Protein AF-A0A8H7MAQ8-F1 (afdb_monomer_lite)

Secondary structure (DSSP, 8-state):
-HHHHHHHHHHHSS-TTSPP----TT------------B-TTS-B--HHHHHHHHHHHHHHHHHHHHTTSS-------TTSPPSPPS-HHHHHHHHHHHHHHHHHHHHHHHHHHHHHHHHHHHHHHHHHS---TTS-HHHHHHHHHHHH-HHHHHHTTHHHHHHHHHHHSHHHHHHHHHHHHHHHHHHS---HHHHHHHHHHHHHHTT-

Structure (mmCIF, N/CA/C/O backbone):
data_AF-A0A8H7MAQ8-F1
#
_entry.id   AF-A0A8H7MAQ8-F1
#
loop_
_atom_site.group_PDB
_atom_site.id
_atom_site.type_symbol
_atom_site.label_atom_id
_atom_site.label_alt_id
_atom_site.label_comp_id
_atom_site.label_asym_id
_atom_site.label_entity_id
_atom_site.label_seq_id
_atom_site.pdbx_PDB_ins_code
_atom_site.Cartn_x
_atom_site.Cartn_y
_atom_site.Cartn_z
_atom_site.occupancy
_atom_site.B_iso_or_equiv
_atom_site.auth_seq_id
_atom_site.auth_comp_id
_atom_site.auth_asym_id
_atom_site.auth_atom_id
_atom_site.pdbx_PDB_model_num
ATOM 1 N N . MET A 1 1 ? -21.020 -14.333 -52.129 1.00 53.06 1 MET A N 1
ATOM 2 C CA . MET A 1 1 ? -20.859 -12.920 -52.540 1.00 53.06 1 MET A CA 1
ATOM 3 C C . MET A 1 1 ? -19.823 -12.148 -51.704 1.00 53.06 1 MET A C 1
ATOM 5 O O . MET A 1 1 ? -19.105 -11.357 -52.287 1.00 53.06 1 MET A O 1
ATOM 9 N N . GLY A 1 2 ? -19.661 -12.361 -50.385 1.00 63.06 2 GLY A N 1
ATOM 10 C CA . GLY A 1 2 ? -18.701 -11.570 -49.575 1.00 63.06 2 GLY A CA 1
ATOM 11 C C . GLY A 1 2 ? -17.221 -12.001 -49.606 1.00 63.06 2 GLY A C 1
ATOM 12 O O . GLY A 1 2 ? -16.340 -11.185 -49.345 1.00 63.06 2 GLY A O 1
ATOM 13 N N . ARG A 1 3 ? -16.920 -13.268 -49.935 1.00 72.56 3 ARG A N 1
ATOM 14 C CA . ARG A 1 3 ? -15.540 -13.796 -49.903 1.00 72.56 3 ARG A CA 1
ATOM 15 C C . ARG A 1 3 ? -14.653 -13.195 -50.993 1.00 72.56 3 ARG A C 1
ATOM 17 O O . ARG A 1 3 ? -13.501 -12.874 -50.724 1.00 72.56 3 ARG A O 1
ATOM 24 N N . ASP A 1 4 ? -15.203 -12.989 -52.183 1.00 74.31 4 ASP A N 1
ATOM 25 C CA . ASP A 1 4 ? -14.448 -12.416 -53.299 1.00 74.31 4 ASP A CA 1
ATOM 26 C C . ASP A 1 4 ? -14.128 -10.948 -53.037 1.00 74.31 4 ASP A C 1
ATOM 28 O O . ASP A 1 4 ? -13.010 -10.517 -53.288 1.00 74.31 4 ASP A O 1
ATOM 32 N N . VAL A 1 5 ? -15.043 -10.205 -52.411 1.00 71.50 5 VAL A N 1
ATOM 33 C CA . VAL A 1 5 ? -14.798 -8.822 -51.972 1.00 71.50 5 VAL A CA 1
ATOM 34 C C . VAL A 1 5 ? -13.659 -8.765 -50.950 1.00 71.50 5 VAL A C 1
ATOM 36 O O . VAL A 1 5 ? -12.784 -7.905 -51.045 1.00 71.50 5 VAL A O 1
ATOM 39 N N . PHE A 1 6 ? -13.621 -9.708 -50.004 1.00 73.25 6 PHE A N 1
ATOM 40 C CA . PHE A 1 6 ? -12.545 -9.794 -49.016 1.00 73.25 6 PHE A CA 1
ATOM 41 C C . PHE A 1 6 ? -11.193 -10.135 -49.655 1.00 73.25 6 PHE A C 1
ATOM 43 O O . PHE A 1 6 ? -10.200 -9.469 -49.371 1.00 73.25 6 PHE A O 1
ATOM 50 N N . LEU A 1 7 ? -11.150 -11.119 -50.559 1.00 78.00 7 LEU A N 1
ATOM 51 C CA . LEU A 1 7 ? -9.928 -11.478 -51.287 1.00 78.00 7 LEU A CA 1
ATOM 52 C C . LEU A 1 7 ? -9.445 -10.332 -52.176 1.00 78.00 7 LEU A C 1
ATOM 54 O O . LEU A 1 7 ? -8.255 -10.033 -52.210 1.00 78.00 7 LEU A O 1
ATOM 58 N N . THR A 1 8 ? -10.372 -9.634 -52.825 1.00 73.88 8 THR A N 1
ATOM 59 C CA . THR A 1 8 ? -10.067 -8.467 -53.655 1.00 73.88 8 THR A CA 1
ATOM 60 C C . THR A 1 8 ? -9.471 -7.342 -52.808 1.00 73.88 8 THR A C 1
ATOM 62 O O . THR A 1 8 ? -8.476 -6.738 -53.204 1.00 73.88 8 THR A O 1
ATOM 65 N N . ARG A 1 9 ? -9.996 -7.118 -51.595 1.00 75.94 9 ARG A N 1
ATOM 66 C CA . ARG A 1 9 ? -9.436 -6.159 -50.632 1.00 75.94 9 ARG A CA 1
ATOM 67 C C . ARG A 1 9 ? -8.063 -6.577 -50.113 1.00 75.94 9 ARG A C 1
ATOM 69 O O . ARG A 1 9 ? -7.211 -5.719 -49.913 1.00 75.94 9 ARG A O 1
ATOM 76 N N . LEU A 1 10 ? -7.835 -7.874 -49.918 1.00 76.06 10 LEU A N 1
ATOM 77 C CA . LEU A 1 10 ? -6.552 -8.405 -49.461 1.00 76.06 10 LEU A CA 1
ATOM 78 C C . LEU A 1 10 ? -5.461 -8.268 -50.536 1.00 76.06 10 LEU A C 1
ATOM 80 O O . LEU A 1 10 ? -4.320 -7.953 -50.217 1.00 76.06 10 LEU A O 1
ATOM 84 N N . VAL A 1 11 ? -5.823 -8.466 -51.808 1.00 78.50 11 VAL A N 1
ATOM 85 C CA . VAL A 1 11 ? -4.905 -8.347 -52.952 1.00 78.50 11 VAL A CA 1
ATOM 86 C C . VAL A 1 11 ? -4.635 -6.886 -53.313 1.00 78.50 11 VAL A C 1
ATOM 88 O O . VAL A 1 11 ? -3.494 -6.522 -53.582 1.00 78.50 11 VAL A O 1
ATOM 91 N N . LEU A 1 12 ? -5.667 -6.039 -53.325 1.00 76.44 12 LEU A N 1
ATOM 92 C CA . LEU A 1 12 ? -5.547 -4.643 -53.758 1.00 76.44 12 LEU A CA 1
ATOM 93 C C . LEU A 1 12 ? -5.243 -3.670 -52.610 1.00 76.44 12 LEU A C 1
ATOM 95 O O . LEU A 1 12 ? -4.956 -2.506 -52.874 1.00 76.44 12 LEU A O 1
ATOM 99 N N . GLY A 1 13 ? -5.351 -4.105 -51.351 1.00 74.19 13 GLY A N 1
ATOM 100 C CA . GLY A 1 13 ? -5.188 -3.258 -50.163 1.00 74.19 13 GLY A CA 1
ATOM 101 C C . GLY A 1 13 ? -6.285 -2.200 -49.970 1.00 74.19 13 GLY A C 1
ATOM 102 O O . GLY A 1 13 ? -6.220 -1.425 -49.021 1.00 74.19 13 GLY A O 1
ATOM 103 N N . ARG A 1 14 ? -7.298 -2.162 -50.847 1.00 71.12 14 ARG A N 1
ATOM 104 C CA . ARG A 1 14 ? -8.387 -1.169 -50.887 1.00 71.12 14 ARG A CA 1
ATOM 105 C C . ARG A 1 14 ? -9.724 -1.824 -51.218 1.00 71.12 14 ARG A C 1
ATOM 107 O O . ARG A 1 14 ? -9.744 -2.935 -51.748 1.00 71.12 14 ARG A O 1
ATOM 114 N N . SER A 1 15 ? -10.842 -1.167 -50.906 1.00 71.44 15 SER A N 1
ATOM 115 C CA . SER A 1 15 ? -12.171 -1.717 -51.219 1.00 71.44 15 SER A CA 1
ATOM 116 C C . SER A 1 15 ? -12.591 -1.411 -52.666 1.00 71.44 15 SER A C 1
ATOM 118 O O . SER A 1 15 ? -12.244 -0.370 -53.214 1.00 71.44 15 SER A O 1
ATOM 120 N N . SER A 1 16 ? -13.335 -2.317 -53.310 1.00 63.41 16 SER A N 1
ATOM 121 C CA . SER A 1 16 ? -13.777 -2.175 -54.713 1.00 63.41 16 SER A CA 1
ATOM 122 C C . SER A 1 16 ? -14.823 -1.076 -54.939 1.00 63.41 16 SER A C 1
ATOM 124 O O . SER A 1 16 ? -15.094 -0.723 -56.082 1.00 63.41 16 SER A O 1
ATOM 126 N N . HIS A 1 17 ? -15.420 -0.560 -53.863 1.00 62.16 17 HIS A N 1
ATOM 127 C CA . HIS A 1 17 ? -16.444 0.488 -53.891 1.00 62.16 17 HIS A CA 1
ATOM 128 C C . HIS A 1 17 ? -15.918 1.848 -53.418 1.00 62.16 17 HIS A C 1
ATOM 130 O O . HIS A 1 17 ? -16.685 2.802 -53.311 1.00 62.16 17 HIS A O 1
ATOM 136 N N . GLU A 1 18 ? -14.623 1.948 -53.124 1.00 61.59 18 GLU A N 1
ATOM 137 C CA . GLU A 1 18 ? -13.998 3.214 -52.765 1.00 61.59 18 GLU A CA 1
ATOM 138 C C . GLU A 1 18 ? -13.871 4.076 -54.021 1.00 61.59 18 GLU A C 1
ATOM 140 O O . GLU A 1 18 ? -13.280 3.654 -55.019 1.00 61.59 18 GLU A O 1
ATOM 145 N N . SER A 1 19 ? -14.476 5.265 -53.994 1.00 58.19 19 SER A N 1
ATOM 146 C CA . SER A 1 19 ? -14.375 6.201 -55.114 1.00 58.19 19 SER A CA 1
ATOM 147 C C . SER A 1 19 ? -12.908 6.584 -55.316 1.00 58.19 19 SER A C 1
ATOM 149 O O . SER A 1 19 ? -12.203 6.785 -54.324 1.00 58.19 19 SER A O 1
ATOM 151 N N . PRO A 1 20 ? -12.420 6.665 -56.567 1.00 59.59 20 PRO A N 1
ATOM 152 C CA . PRO A 1 20 ? -11.047 7.069 -56.821 1.00 59.59 20 PRO A CA 1
ATOM 153 C C . PRO A 1 20 ? -10.809 8.430 -56.170 1.00 59.59 20 PRO A C 1
ATOM 155 O O . PRO A 1 20 ? -11.566 9.373 -56.401 1.00 59.59 20 PRO A O 1
ATOM 158 N N . GLU A 1 21 ? -9.776 8.504 -55.334 1.00 53.44 21 GLU A N 1
ATOM 159 C CA . GLU A 1 21 ? -9.328 9.739 -54.705 1.00 53.44 21 GLU A CA 1
ATOM 160 C C . GLU A 1 21 ? -9.131 10.790 -55.806 1.00 53.44 21 GLU A C 1
ATOM 162 O O . GLU A 1 21 ? -8.271 10.646 -56.681 1.00 53.44 21 GLU A O 1
ATOM 167 N N . GLN A 1 22 ? -9.993 11.811 -55.822 1.00 51.09 22 GLN A N 1
ATOM 168 C CA . GLN A 1 22 ? -9.860 12.939 -56.734 1.00 51.09 22 GLN A CA 1
ATOM 169 C C . GLN A 1 22 ? -8.608 13.705 -56.325 1.00 51.09 22 GLN A C 1
ATOM 171 O O . GLN A 1 22 ? -8.621 14.531 -55.414 1.00 51.09 22 GLN A O 1
ATOM 176 N N . LEU A 1 23 ? -7.505 13.393 -57.005 1.00 54.56 23 LEU A N 1
ATOM 177 C CA . LEU A 1 23 ? -6.283 14.176 -56.944 1.00 54.56 23 LEU A CA 1
ATOM 178 C C . LEU A 1 23 ? -6.635 15.651 -57.199 1.00 54.56 23 LEU A C 1
ATOM 180 O O . LEU A 1 23 ? -7.356 15.941 -58.159 1.00 54.56 23 LEU A O 1
ATOM 184 N N . PRO A 1 24 ? -6.142 16.587 -56.368 1.00 48.81 24 PRO A N 1
ATOM 185 C CA . PRO A 1 24 ? -6.424 18.000 -56.554 1.00 48.81 24 PRO A CA 1
ATOM 186 C C . PRO A 1 24 ? -5.991 18.433 -57.965 1.00 48.81 24 PRO A C 1
ATOM 188 O O . PRO A 1 24 ? -4.921 18.018 -58.424 1.00 48.81 24 PRO A O 1
ATOM 191 N N . PRO A 1 25 ? -6.771 19.290 -58.652 1.00 50.28 25 PRO A N 1
ATOM 192 C CA . PRO A 1 25 ? -6.590 19.623 -60.072 1.00 50.28 25 PRO A CA 1
ATOM 193 C C . PRO A 1 25 ? -5.307 20.412 -60.388 1.00 50.28 25 PRO A C 1
ATOM 195 O O . PRO A 1 25 ? -5.114 20.846 -61.517 1.00 50.28 25 PRO A O 1
ATOM 198 N N . ASN A 1 26 ? -4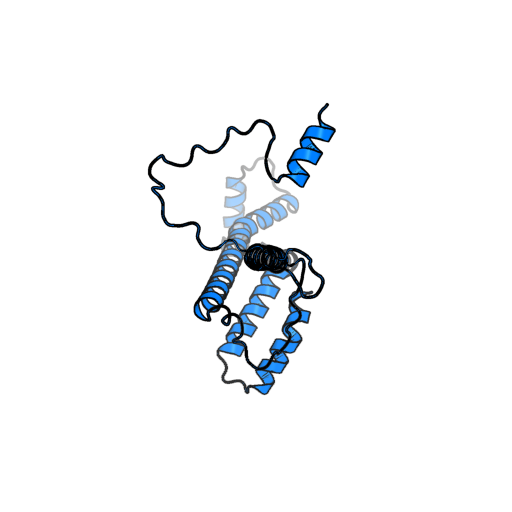.413 20.588 -59.413 1.00 45.94 26 ASN A N 1
ATOM 199 C CA . ASN A 1 26 ? -3.215 21.412 -59.517 1.00 45.94 26 ASN A CA 1
ATOM 200 C C . ASN A 1 26 ? -1.906 20.615 -59.416 1.00 45.94 26 ASN A C 1
ATOM 202 O O . ASN A 1 26 ? -0.880 21.135 -58.984 1.00 45.94 26 ASN A O 1
ATOM 206 N N . ARG A 1 27 ? -1.909 19.347 -59.843 1.00 45.81 27 ARG A N 1
ATOM 207 C CA . ARG A 1 27 ? -0.667 18.651 -60.214 1.00 45.81 27 ARG A CA 1
ATOM 208 C C . ARG A 1 27 ? -0.391 18.872 -61.699 1.00 45.81 27 ARG A C 1
ATOM 210 O O . ARG A 1 27 ? -0.416 17.957 -62.514 1.00 45.81 27 ARG A O 1
ATOM 217 N N . SER A 1 28 ? -0.143 20.131 -62.040 1.00 43.34 28 SER A N 1
ATOM 218 C CA . SER A 1 28 ? 0.528 20.506 -63.276 1.00 43.34 28 SER A CA 1
ATOM 219 C C . SER A 1 28 ? 1.872 19.781 -63.341 1.00 43.34 28 SER A C 1
ATOM 221 O O . SER A 1 28 ? 2.760 20.057 -62.537 1.00 43.34 28 SER A O 1
ATOM 223 N N . THR A 1 29 ? 1.979 18.821 -64.261 1.00 45.97 29 THR A N 1
ATOM 224 C CA . THR A 1 29 ? 3.163 18.584 -65.101 1.00 45.97 29 THR A CA 1
ATOM 225 C C . THR A 1 29 ? 4.506 18.981 -64.478 1.00 45.97 29 THR A C 1
ATOM 227 O O . THR A 1 29 ? 5.183 19.885 -64.961 1.00 45.97 29 THR A O 1
ATOM 230 N N . SER A 1 30 ? 4.934 18.284 -63.429 1.00 43.25 30 SER A N 1
ATOM 231 C CA . SER A 1 30 ? 6.358 18.006 -63.292 1.00 43.25 30 SER A CA 1
ATOM 232 C C . SER A 1 30 ? 6.607 16.703 -64.042 1.00 43.25 30 SER A C 1
ATOM 234 O O . SER A 1 30 ? 5.804 15.776 -63.962 1.00 43.25 30 SER A O 1
ATOM 236 N N . ALA A 1 31 ? 7.646 16.713 -64.872 1.00 47.22 31 ALA A N 1
ATOM 237 C CA . ALA A 1 31 ? 8.047 15.680 -65.821 1.00 47.22 31 ALA A CA 1
ATOM 238 C C . ALA A 1 31 ? 7.794 14.230 -65.352 1.00 47.22 31 ALA A C 1
ATOM 240 O O . ALA A 1 31 ? 7.836 13.970 -64.146 1.00 47.22 31 ALA A O 1
ATOM 241 N N . PRO A 1 32 ? 7.603 13.260 -66.273 1.00 45.97 32 PRO A N 1
ATOM 242 C CA . PRO A 1 32 ? 7.675 11.850 -65.912 1.00 45.97 32 PRO A CA 1
ATOM 243 C C . PRO A 1 32 ? 9.045 11.626 -65.2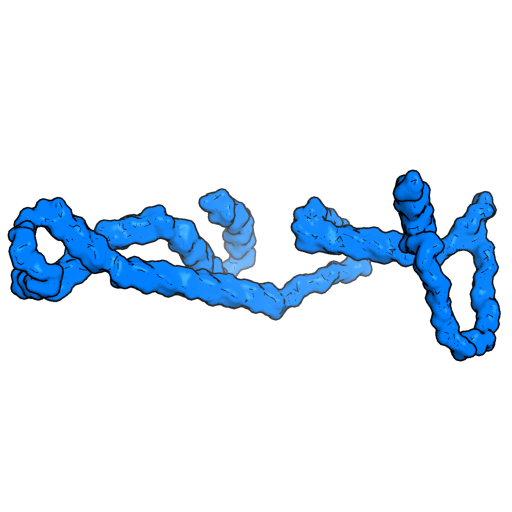74 1.00 45.97 32 PRO A C 1
ATOM 245 O O . PRO A 1 32 ? 10.065 11.610 -65.951 1.00 45.97 32 PRO A O 1
ATOM 248 N N . GLN A 1 33 ? 9.084 11.564 -63.947 1.00 53.09 33 GLN A N 1
ATOM 249 C CA . GLN A 1 33 ? 10.297 11.279 -63.209 1.00 53.09 33 GLN A CA 1
ATOM 250 C C . GLN A 1 33 ? 10.620 9.828 -63.534 1.00 53.09 33 GLN A C 1
ATOM 252 O O . GLN A 1 33 ? 10.002 8.958 -62.928 1.00 53.09 33 GLN A O 1
ATOM 257 N N . ASP A 1 34 ? 11.470 9.616 -64.546 1.00 51.84 34 ASP A N 1
ATOM 258 C CA . ASP A 1 34 ? 11.978 8.346 -65.073 1.00 51.84 34 ASP A CA 1
ATOM 259 C C . ASP A 1 34 ? 11.587 7.142 -64.212 1.00 51.84 34 ASP A C 1
ATOM 261 O O . ASP A 1 34 ? 12.347 6.663 -63.370 1.00 51.84 34 ASP A O 1
ATOM 265 N N . GLN A 1 35 ? 10.367 6.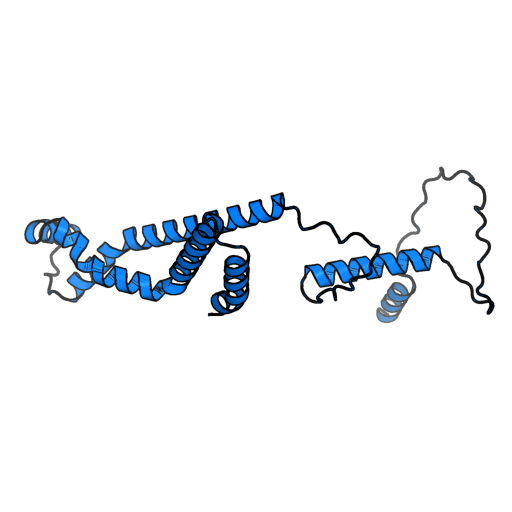638 -64.411 1.00 58.41 35 GLN A N 1
ATOM 266 C CA . GLN A 1 35 ? 9.968 5.337 -63.891 1.00 58.41 35 GLN A CA 1
ATOM 267 C C . GLN A 1 35 ? 10.431 4.305 -64.907 1.00 58.41 35 GLN A C 1
ATOM 269 O O . GLN A 1 35 ? 9.623 3.570 -65.467 1.00 58.41 35 GLN A O 1
ATOM 274 N N . THR A 1 36 ? 11.730 4.291 -65.206 1.00 64.75 36 THR A N 1
ATOM 275 C CA . THR A 1 36 ? 12.311 3.174 -65.935 1.00 64.75 36 THR A CA 1
ATOM 276 C C . THR A 1 36 ? 12.153 1.955 -65.026 1.00 64.75 36 THR A C 1
ATOM 278 O O . THR A 1 36 ? 12.653 1.959 -63.896 1.00 64.75 36 THR A O 1
ATOM 281 N N . PRO A 1 37 ? 11.365 0.941 -65.428 1.00 67.00 37 PRO A N 1
ATOM 282 C CA . PRO A 1 37 ? 11.210 -0.257 -64.624 1.00 67.00 37 PRO A CA 1
ATOM 283 C C . PRO A 1 37 ? 12.596 -0.871 -64.437 1.00 67.00 37 PRO A C 1
ATOM 285 O O . PRO A 1 37 ? 13.265 -1.244 -65.398 1.00 67.00 37 PRO A O 1
ATOM 288 N N . GLN A 1 38 ? 13.057 -0.889 -63.191 1.00 72.25 38 GLN A N 1
ATOM 289 C CA . GLN A 1 38 ? 14.365 -1.412 -62.841 1.00 72.25 38 GLN A CA 1
ATOM 290 C C . GLN A 1 38 ? 14.244 -2.932 -62.803 1.00 72.25 38 GLN A C 1
ATOM 292 O O . GLN A 1 38 ? 13.401 -3.462 -62.080 1.00 72.25 38 GLN A O 1
ATOM 297 N N . TYR A 1 39 ? 15.037 -3.633 -63.605 1.00 77.69 39 TYR A N 1
ATOM 298 C CA . TYR A 1 39 ? 15.037 -5.090 -63.640 1.00 77.69 39 TYR A CA 1
ATOM 299 C C . TYR A 1 39 ? 16.287 -5.629 -62.947 1.00 77.69 39 TYR A C 1
ATOM 301 O O . TYR A 1 39 ? 17.357 -5.030 -63.018 1.00 77.69 39 TYR A O 1
ATOM 309 N N . ASP A 1 40 ? 16.133 -6.747 -62.247 1.00 78.44 40 ASP A N 1
ATOM 310 C CA . ASP A 1 40 ? 17.242 -7.521 -61.688 1.00 78.44 40 ASP A CA 1
ATOM 311 C C . ASP A 1 40 ? 18.089 -8.146 -62.816 1.00 78.44 40 ASP A C 1
ATOM 313 O O . ASP A 1 40 ? 17.631 -8.234 -63.956 1.00 78.44 40 ASP A O 1
ATOM 317 N N . GLU A 1 41 ? 19.271 -8.683 -62.507 1.00 82.31 41 GLU A N 1
ATOM 318 C CA . GLU A 1 41 ? 20.154 -9.375 -63.472 1.00 82.31 41 GLU A CA 1
ATOM 319 C C . GLU A 1 41 ? 19.471 -10.577 -64.161 1.00 82.31 41 GLU A C 1
ATOM 321 O O . GLU A 1 41 ? 19.903 -11.052 -65.208 1.00 82.31 41 GLU A O 1
ATOM 326 N N . ARG A 1 42 ? 18.362 -11.054 -63.582 1.00 83.62 42 ARG A N 1
ATOM 327 C CA . ARG A 1 42 ? 17.501 -12.132 -64.096 1.00 83.62 42 ARG A CA 1
ATOM 328 C C . ARG A 1 42 ? 16.268 -11.633 -64.864 1.00 83.62 42 ARG A C 1
ATOM 330 O O . ARG A 1 42 ? 15.410 -12.435 -65.216 1.00 83.62 42 ARG A O 1
ATOM 337 N N . GLY A 1 43 ? 16.136 -10.323 -65.081 1.00 76.81 43 GLY A N 1
ATOM 338 C CA . GLY A 1 43 ? 15.020 -9.717 -65.812 1.00 76.81 43 GLY A CA 1
ATOM 339 C C . GLY A 1 43 ? 13.720 -9.565 -65.011 1.00 76.81 43 GLY A C 1
ATOM 340 O O . GLY A 1 43 ? 12.663 -9.351 -65.599 1.00 76.81 43 GLY A O 1
ATOM 341 N N . HIS A 1 44 ? 13.751 -9.670 -63.678 1.00 79.44 44 HIS A N 1
ATOM 342 C CA . HIS A 1 44 ? 12.561 -9.462 -62.841 1.00 79.44 44 HIS A CA 1
ATOM 343 C C . HIS A 1 44 ? 12.381 -7.987 -62.473 1.00 79.44 44 HIS A C 1
ATOM 345 O O . HIS A 1 44 ? 13.357 -7.371 -62.052 1.00 79.44 44 HIS A O 1
ATOM 351 N N . PRO A 1 45 ? 11.166 -7.415 -62.562 1.00 77.50 45 PRO A N 1
ATOM 352 C CA . PRO A 1 45 ? 10.937 -6.030 -62.170 1.00 77.50 45 PRO A CA 1
ATOM 353 C C . PRO A 1 45 ? 11.116 -5.875 -60.653 1.00 77.50 45 PRO A C 1
ATOM 355 O O . PRO A 1 45 ? 10.440 -6.527 -59.854 1.00 77.50 45 PRO A O 1
ATOM 358 N N . VAL A 1 46 ? 12.027 -4.998 -60.240 1.00 77.00 46 VAL A N 1
ATOM 359 C CA . VAL A 1 46 ? 12.328 -4.684 -58.843 1.00 77.00 46 VAL A CA 1
ATOM 360 C C . VAL A 1 46 ? 12.054 -3.208 -58.605 1.00 77.00 46 VAL A C 1
ATOM 362 O O . VAL A 1 46 ? 12.710 -2.335 -59.156 1.00 77.00 46 VAL A O 1
ATOM 365 N N . ASN A 1 47 ? 11.106 -2.919 -57.715 1.00 81.25 47 ASN A N 1
ATOM 366 C CA . ASN A 1 47 ? 10.894 -1.563 -57.230 1.00 81.25 47 ASN A CA 1
ATOM 367 C C . ASN A 1 47 ? 11.636 -1.371 -55.890 1.00 81.25 47 ASN A C 1
ATOM 369 O O . ASN A 1 47 ? 11.170 -1.870 -54.854 1.00 81.25 47 ASN A O 1
ATOM 373 N N . PRO A 1 48 ? 12.776 -0.654 -55.865 1.00 79.56 48 PRO A N 1
ATOM 374 C CA . PRO A 1 48 ? 13.549 -0.462 -54.641 1.00 79.56 48 PRO A CA 1
ATOM 375 C C . PRO A 1 48 ? 12.782 0.355 -53.594 1.00 79.56 48 PRO A C 1
ATOM 377 O O . PRO A 1 48 ? 12.903 0.076 -52.401 1.00 79.56 48 PRO A O 1
ATOM 380 N N . ARG A 1 49 ? 11.931 1.303 -54.020 1.00 79.25 49 ARG A N 1
ATOM 381 C CA . ARG A 1 49 ? 11.104 2.114 -53.112 1.00 79.25 49 ARG A CA 1
ATOM 382 C C . ARG A 1 49 ? 10.063 1.254 -52.398 1.00 79.25 49 ARG A C 1
ATOM 384 O O . ARG A 1 49 ? 9.908 1.368 -51.186 1.00 79.25 49 ARG A O 1
ATOM 391 N N . ALA A 1 50 ? 9.415 0.338 -53.117 1.00 80.06 50 ALA A N 1
ATOM 392 C CA . ALA A 1 50 ? 8.455 -0.593 -52.521 1.00 80.06 50 ALA A CA 1
ATOM 393 C C . ALA A 1 50 ? 9.127 -1.561 -51.530 1.00 80.06 50 ALA A C 1
ATOM 395 O O . ALA A 1 50 ? 8.584 -1.831 -50.458 1.00 80.06 50 ALA A O 1
ATOM 396 N N . ARG A 1 51 ? 10.342 -2.042 -51.840 1.00 83.38 51 ARG A N 1
ATOM 397 C CA . ARG A 1 51 ? 11.124 -2.867 -50.902 1.00 83.38 51 ARG A CA 1
ATOM 398 C C . ARG A 1 51 ? 11.530 -2.089 -49.649 1.00 83.38 51 ARG A C 1
ATOM 400 O O . ARG A 1 51 ? 11.439 -2.648 -48.560 1.00 83.38 51 ARG A O 1
ATOM 407 N N . ALA A 1 52 ? 11.954 -0.832 -49.786 1.00 83.12 52 ALA A N 1
ATOM 408 C CA . ALA A 1 52 ? 12.314 0.019 -48.651 1.00 83.12 52 ALA A CA 1
ATOM 409 C C . ALA A 1 52 ? 11.110 0.281 -47.733 1.00 83.12 52 ALA A C 1
ATOM 411 O O . ALA A 1 52 ? 11.206 0.076 -46.525 1.00 83.12 52 ALA A O 1
ATOM 412 N N . LEU A 1 53 ? 9.955 0.621 -48.312 1.00 84.56 53 LEU A N 1
ATOM 413 C CA . LEU A 1 53 ? 8.706 0.808 -47.569 1.00 84.56 53 LEU A CA 1
ATOM 414 C C . LEU A 1 53 ? 8.291 -0.488 -46.854 1.00 84.56 53 LEU A C 1
ATOM 416 O O . LEU A 1 53 ? 8.005 -0.483 -45.660 1.00 84.56 53 LEU A O 1
ATOM 420 N N . GLY A 1 54 ? 8.342 -1.627 -47.548 1.00 85.75 54 GLY A N 1
ATOM 421 C CA . GLY A 1 54 ? 8.031 -2.922 -46.947 1.00 85.75 54 GLY A CA 1
ATOM 422 C C . GLY A 1 54 ? 8.990 -3.333 -45.822 1.00 85.75 54 GLY A C 1
ATOM 423 O O . GLY A 1 54 ? 8.592 -4.094 -44.943 1.00 85.75 54 GLY A O 1
ATOM 424 N N . ARG A 1 55 ? 10.247 -2.875 -45.831 1.00 87.69 55 ARG A N 1
ATOM 425 C CA . ARG A 1 55 ? 11.171 -3.063 -44.698 1.00 87.69 55 ARG A CA 1
ATOM 426 C C . ARG A 1 55 ? 10.758 -2.185 -43.520 1.00 87.69 55 ARG A C 1
ATOM 428 O O . ARG A 1 55 ? 10.539 -2.724 -42.445 1.00 87.69 55 ARG A O 1
ATOM 435 N N . ALA A 1 56 ? 10.502 -0.900 -43.763 1.00 86.44 56 ALA A N 1
ATOM 436 C CA . ALA A 1 56 ? 10.073 0.039 -42.727 1.00 86.44 56 ALA A CA 1
ATOM 437 C C . ALA A 1 56 ? 8.797 -0.412 -41.991 1.00 86.44 56 ALA A C 1
ATOM 439 O O . ALA A 1 56 ? 8.721 -0.301 -40.771 1.00 86.44 56 ALA A O 1
ATOM 440 N N . LEU A 1 57 ? 7.812 -0.976 -42.702 1.00 88.00 57 LEU A N 1
ATOM 441 C CA . LEU A 1 57 ? 6.594 -1.497 -42.064 1.00 88.00 57 LEU A CA 1
ATOM 442 C C . LEU A 1 57 ? 6.856 -2.727 -41.190 1.00 88.00 57 LEU A C 1
ATOM 444 O O . LEU A 1 57 ? 6.259 -2.856 -40.124 1.00 88.00 57 LEU A O 1
ATOM 448 N N . ARG A 1 58 ? 7.749 -3.625 -41.622 1.00 85.50 58 ARG A N 1
ATOM 449 C CA . ARG A 1 58 ? 8.138 -4.793 -40.818 1.00 85.50 58 ARG A CA 1
ATOM 450 C C . ARG A 1 58 ? 8.927 -4.372 -39.586 1.00 85.50 58 ARG A C 1
ATOM 452 O O . ARG A 1 58 ? 8.699 -4.926 -38.518 1.00 85.50 58 ARG A O 1
ATOM 459 N N . ASP A 1 59 ? 9.801 -3.381 -39.724 1.00 84.94 59 ASP A N 1
ATOM 460 C CA . ASP A 1 59 ? 10.547 -2.821 -38.600 1.00 84.94 59 ASP A CA 1
ATOM 461 C C . ASP A 1 59 ? 9.582 -2.184 -37.589 1.00 84.94 59 ASP A C 1
ATOM 463 O O . ASP A 1 59 ? 9.593 -2.565 -36.425 1.00 84.94 59 ASP A O 1
ATOM 467 N N . ALA A 1 60 ? 8.637 -1.349 -38.032 1.00 84.75 60 ALA A N 1
ATOM 468 C CA . ALA A 1 60 ? 7.616 -0.769 -37.153 1.00 84.75 60 ALA A CA 1
ATOM 469 C C . ALA A 1 60 ? 6.742 -1.829 -36.451 1.00 84.75 60 ALA A C 1
ATOM 471 O O . ALA A 1 60 ? 6.415 -1.697 -35.272 1.00 84.75 60 ALA A O 1
ATOM 472 N N . GLN A 1 61 ? 6.379 -2.907 -37.151 1.00 85.75 61 GLN A N 1
ATOM 473 C CA . GLN A 1 61 ? 5.641 -4.018 -36.549 1.00 85.75 61 GLN A CA 1
ATOM 474 C C . GLN A 1 61 ? 6.473 -4.734 -35.478 1.00 85.75 61 GLN A C 1
ATOM 476 O O . GLN A 1 61 ? 5.967 -5.021 -34.392 1.00 85.75 61 GLN A O 1
ATOM 481 N N . ASN A 1 62 ? 7.749 -4.998 -35.760 1.00 84.12 62 ASN A N 1
ATOM 482 C CA . ASN A 1 62 ? 8.669 -5.596 -34.796 1.00 84.12 62 ASN A CA 1
ATOM 483 C C . ASN A 1 62 ? 8.873 -4.691 -33.570 1.00 84.12 62 ASN A C 1
ATOM 485 O O . ASN A 1 62 ? 9.032 -5.199 -32.461 1.00 84.12 62 ASN A O 1
ATOM 489 N N . ASP A 1 63 ? 8.817 -3.371 -33.744 1.00 82.12 63 ASP A N 1
ATOM 490 C CA . ASP A 1 63 ? 8.939 -2.391 -32.660 1.00 82.12 63 ASP A CA 1
ATOM 491 C C . ASP A 1 63 ? 7.744 -2.445 -31.718 1.00 82.12 63 ASP A C 1
ATOM 493 O O . ASP A 1 63 ? 7.919 -2.465 -30.501 1.00 82.12 63 ASP A O 1
ATOM 497 N N . ILE A 1 64 ? 6.537 -2.556 -32.272 1.00 81.31 64 ILE A N 1
ATOM 498 C CA . ILE A 1 64 ? 5.312 -2.745 -31.491 1.00 81.31 64 ILE A CA 1
ATOM 499 C C . ILE A 1 64 ? 5.363 -4.085 -30.750 1.00 81.31 64 ILE A C 1
ATOM 501 O O . ILE A 1 64 ? 5.097 -4.128 -29.552 1.00 81.31 64 ILE A O 1
ATOM 505 N N . LEU A 1 65 ? 5.761 -5.175 -31.414 1.00 80.06 65 LEU A N 1
ATOM 506 C CA . LEU A 1 65 ? 5.881 -6.491 -30.771 1.00 80.06 65 LEU A CA 1
ATOM 507 C C . LEU A 1 65 ? 6.918 -6.499 -29.638 1.00 80.06 65 LEU A C 1
ATOM 509 O O . LEU A 1 65 ? 6.708 -7.159 -28.618 1.00 80.06 65 LEU A O 1
ATOM 513 N N . ALA A 1 66 ? 8.008 -5.744 -29.787 1.00 79.25 66 ALA A N 1
ATOM 514 C CA . ALA A 1 66 ? 8.998 -5.559 -28.733 1.00 79.25 66 ALA A CA 1
ATOM 515 C C . ALA A 1 66 ? 8.480 -4.673 -27.590 1.00 79.25 66 ALA A C 1
ATOM 517 O O . ALA A 1 66 ? 8.717 -4.985 -26.425 1.00 79.25 66 ALA A O 1
ATOM 518 N N . ALA A 1 67 ? 7.741 -3.604 -27.896 1.00 73.06 67 ALA A N 1
ATOM 519 C CA . ALA A 1 67 ? 7.155 -2.709 -26.899 1.00 73.06 67 ALA A CA 1
ATOM 520 C C . ALA A 1 67 ? 6.070 -3.395 -26.055 1.00 73.06 67 ALA A C 1
ATOM 522 O O . ALA A 1 67 ? 5.994 -3.170 -24.850 1.00 73.06 67 ALA A O 1
ATOM 523 N N . VAL A 1 68 ? 5.269 -4.269 -26.671 1.00 77.19 68 VAL A N 1
ATOM 524 C CA . VAL A 1 68 ? 4.254 -5.093 -25.989 1.00 77.19 68 VAL A CA 1
ATOM 525 C C . VAL A 1 68 ? 4.898 -6.244 -25.195 1.00 77.19 68 VAL A C 1
ATOM 527 O O . VAL A 1 68 ? 4.244 -6.866 -24.364 1.00 77.19 68 VAL A O 1
ATOM 530 N N . GLY A 1 69 ? 6.193 -6.514 -25.400 1.00 71.81 69 GLY A N 1
ATOM 531 C CA . GLY A 1 69 ? 6.936 -7.547 -24.673 1.00 71.81 69 GLY A CA 1
ATOM 532 C C . GLY A 1 69 ? 6.748 -8.961 -25.227 1.00 71.81 69 GLY A C 1
ATOM 533 O O . GLY A 1 69 ? 7.087 -9.930 -24.555 1.00 71.81 69 GLY A O 1
ATOM 534 N N . VAL A 1 70 ? 6.228 -9.094 -26.452 1.00 73.69 70 VAL A N 1
ATOM 535 C CA . VAL A 1 70 ? 6.047 -10.393 -27.125 1.00 73.69 70 VAL A CA 1
ATOM 536 C C . VAL A 1 70 ? 7.381 -10.927 -27.656 1.00 73.69 70 VAL A C 1
ATOM 538 O O . VAL A 1 70 ? 7.585 -12.138 -27.708 1.00 73.69 70 VAL A O 1
ATOM 541 N N . VAL A 1 71 ? 8.301 -10.037 -28.049 1.00 65.44 71 VAL A N 1
ATOM 542 C CA . VAL A 1 71 ? 9.613 -10.406 -28.603 1.00 65.44 71 VAL A CA 1
ATOM 543 C C . VAL A 1 71 ? 10.724 -9.576 -27.962 1.00 65.44 71 VAL A C 1
ATOM 545 O O . VAL A 1 71 ? 10.733 -8.351 -28.051 1.00 65.44 71 VAL A O 1
ATOM 548 N N . GLU A 1 72 ? 11.724 -10.234 -27.376 1.00 58.69 72 GLU A N 1
ATOM 549 C CA . GLU A 1 72 ? 12.954 -9.564 -26.953 1.00 58.69 72 GLU A CA 1
ATOM 550 C C . GLU A 1 72 ? 13.900 -9.385 -28.149 1.00 58.69 72 GLU A C 1
ATOM 552 O O . GLU A 1 72 ? 14.281 -10.349 -28.820 1.00 58.69 72 GLU A O 1
ATOM 557 N N . ARG A 1 73 ? 14.333 -8.147 -28.424 1.00 60.16 73 ARG A N 1
ATOM 558 C CA . ARG A 1 73 ? 15.381 -7.911 -29.426 1.00 60.16 73 ARG A CA 1
ATOM 559 C C . ARG A 1 73 ? 16.679 -8.569 -28.957 1.00 60.16 73 ARG A C 1
ATOM 561 O O . ARG A 1 73 ? 17.300 -8.116 -27.993 1.00 60.16 73 ARG A O 1
ATOM 568 N N . LYS A 1 74 ? 17.141 -9.592 -29.683 1.00 56.34 74 LYS A N 1
ATOM 569 C CA . LYS A 1 74 ? 18.495 -10.133 -29.519 1.00 56.34 74 LYS A CA 1
ATOM 570 C C . LYS A 1 74 ? 19.478 -8.994 -29.786 1.00 56.34 74 LYS A C 1
ATOM 572 O O . LYS A 1 74 ? 19.577 -8.512 -30.912 1.00 56.34 74 LYS A O 1
ATOM 577 N N . ARG A 1 75 ? 20.163 -8.521 -28.741 1.00 49.94 75 ARG A N 1
ATOM 578 C CA . ARG A 1 75 ? 21.166 -7.453 -28.832 1.00 49.94 75 ARG A CA 1
ATOM 579 C C . ARG A 1 75 ? 22.336 -7.957 -29.670 1.00 49.94 75 ARG A C 1
ATOM 581 O O . ARG A 1 75 ? 23.270 -8.555 -29.146 1.00 49.94 75 ARG A O 1
ATOM 588 N N . VAL A 1 76 ? 22.275 -7.762 -30.982 1.00 48.12 76 VAL A N 1
ATOM 589 C CA . VAL A 1 76 ? 23.441 -7.972 -31.832 1.00 48.12 76 VAL A CA 1
ATOM 590 C C . VAL A 1 76 ? 24.332 -6.756 -31.614 1.00 48.12 76 VAL A C 1
ATOM 592 O O . VAL A 1 76 ? 24.013 -5.654 -32.055 1.00 48.12 76 VAL A O 1
ATOM 595 N N . HIS A 1 77 ? 25.421 -6.947 -30.870 1.00 44.09 77 HIS A N 1
ATOM 596 C CA . HIS A 1 77 ? 26.520 -5.991 -30.782 1.00 44.09 77 HIS A CA 1
ATOM 597 C C . HIS A 1 77 ? 27.196 -5.898 -32.156 1.00 44.09 77 HIS A C 1
ATOM 599 O O . HIS A 1 77 ? 28.238 -6.500 -32.392 1.00 44.09 77 HIS A O 1
ATOM 605 N N . ILE A 1 78 ? 26.575 -5.184 -33.094 1.00 45.81 78 ILE A N 1
ATOM 606 C CA . ILE A 1 78 ? 27.225 -4.805 -34.345 1.00 45.81 78 ILE A CA 1
ATOM 607 C C . ILE A 1 78 ? 28.059 -3.572 -34.017 1.00 45.81 78 ILE A C 1
ATOM 609 O O . ILE A 1 78 ? 27.526 -2.487 -33.784 1.00 45.81 78 ILE A O 1
ATOM 613 N N . ALA A 1 79 ? 29.373 -3.769 -33.929 1.00 47.84 79 ALA A N 1
ATOM 614 C CA . ALA A 1 79 ? 30.349 -2.700 -33.802 1.00 47.84 79 ALA A CA 1
ATOM 615 C C . ALA A 1 79 ? 30.159 -1.706 -34.962 1.00 47.84 79 ALA A C 1
ATOM 617 O O . ALA A 1 79 ? 30.529 -2.005 -36.092 1.00 47.84 79 ALA A O 1
ATOM 618 N N . GLY A 1 80 ? 29.530 -0.556 -34.702 1.00 45.62 80 GLY A N 1
ATOM 619 C CA . GLY A 1 80 ? 29.419 0.527 -35.686 1.00 45.62 80 GLY A CA 1
ATOM 620 C C . GLY A 1 80 ? 28.079 1.259 -35.761 1.00 45.62 80 GLY A C 1
ATOM 621 O O . GLY A 1 80 ? 28.047 2.335 -36.345 1.00 45.62 80 GLY A O 1
ATOM 622 N N . PHE A 1 81 ? 26.997 0.756 -35.155 1.00 41.59 81 PHE A N 1
ATOM 623 C CA . PHE A 1 81 ? 25.737 1.507 -35.057 1.00 41.59 81 PHE A CA 1
ATOM 624 C C . PHE A 1 81 ? 25.504 1.986 -33.618 1.00 41.59 81 PHE A C 1
ATOM 626 O O . PHE A 1 81 ? 25.632 1.180 -32.691 1.00 41.59 81 PHE A O 1
ATOM 633 N N . PRO A 1 82 ? 25.189 3.279 -33.398 1.00 41.62 82 PRO A N 1
ATOM 634 C CA . PRO A 1 82 ? 24.885 3.774 -32.066 1.00 41.62 82 PRO A CA 1
ATOM 635 C C . PRO A 1 82 ? 23.673 3.005 -31.540 1.00 41.62 82 PRO A C 1
ATOM 637 O O . PRO A 1 82 ? 22.681 2.824 -32.248 1.00 41.62 82 PRO A O 1
ATOM 640 N N . LEU A 1 83 ? 23.785 2.508 -30.306 1.00 48.44 83 LEU A N 1
ATOM 641 C CA . LEU A 1 83 ? 22.663 1.925 -29.578 1.00 48.44 83 LEU A CA 1
ATOM 642 C C . LEU A 1 83 ? 21.449 2.870 -29.708 1.00 48.44 83 LEU A C 1
ATOM 644 O O . LEU A 1 83 ? 21.654 4.088 -29.686 1.00 48.44 83 LEU A O 1
ATOM 648 N N . PRO A 1 84 ? 20.198 2.365 -29.787 1.00 54.81 84 PRO A N 1
ATOM 649 C CA . PRO A 1 84 ? 19.053 3.219 -29.481 1.00 54.81 84 PRO A CA 1
ATOM 650 C C . PRO A 1 84 ? 19.358 3.924 -28.152 1.00 54.81 84 PRO A C 1
ATOM 652 O O . PRO A 1 84 ? 19.902 3.262 -27.254 1.00 54.81 84 PRO A O 1
ATOM 655 N N . PRO A 1 85 ? 19.131 5.248 -28.058 1.00 50.06 85 PRO A N 1
ATOM 656 C CA . PRO A 1 85 ? 19.652 6.046 -26.962 1.00 50.06 85 PRO A CA 1
ATOM 657 C C . PRO A 1 85 ? 19.281 5.378 -25.636 1.00 50.06 85 PRO A C 1
ATOM 659 O O . PRO A 1 85 ? 18.166 4.853 -25.513 1.00 50.06 85 PRO A O 1
ATOM 662 N N . PRO A 1 86 ? 20.217 5.309 -24.670 1.00 54.75 86 PRO A N 1
ATOM 663 C CA . PRO A 1 86 ? 19.889 4.826 -23.337 1.00 54.75 86 PRO A CA 1
ATOM 664 C C . PRO A 1 86 ? 18.629 5.564 -22.896 1.00 54.75 86 PRO A C 1
ATOM 666 O O . PRO A 1 86 ? 18.610 6.788 -22.981 1.00 54.75 86 PRO A O 1
ATOM 669 N N . LYS A 1 87 ? 17.577 4.818 -22.519 1.00 57.34 87 LYS A N 1
ATOM 670 C CA . LYS A 1 87 ? 16.311 5.361 -22.004 1.00 57.34 87 LYS A CA 1
ATOM 671 C C . LYS A 1 87 ? 16.670 6.542 -21.109 1.00 57.34 87 LYS A C 1
ATOM 673 O O . LYS A 1 87 ? 17.416 6.320 -20.153 1.00 57.34 87 LYS A O 1
ATOM 678 N N . ASP A 1 88 ? 16.280 7.756 -21.509 1.00 61.44 88 ASP A N 1
ATOM 679 C CA . ASP A 1 88 ? 16.926 8.972 -21.016 1.00 61.44 88 ASP A CA 1
ATOM 680 C C . ASP A 1 88 ? 17.072 8.917 -19.490 1.00 61.44 88 ASP A C 1
ATOM 682 O O . ASP A 1 88 ? 16.119 8.550 -18.793 1.00 61.44 88 ASP A O 1
ATOM 686 N N . PRO A 1 89 ? 18.250 9.248 -18.933 1.00 67.12 89 PRO A N 1
ATOM 687 C CA . PRO A 1 89 ? 18.472 9.148 -17.495 1.00 67.12 89 PRO A CA 1
ATOM 688 C C . PRO A 1 89 ? 17.486 10.018 -16.701 1.00 67.12 89 PRO A C 1
ATOM 690 O O . PRO A 1 89 ? 17.230 9.736 -15.535 1.00 67.12 89 PRO A O 1
ATOM 693 N N . SER A 1 90 ? 16.909 11.052 -17.321 1.00 64.62 90 SER A N 1
ATOM 694 C CA . SER A 1 90 ? 15.799 11.839 -16.777 1.00 64.62 90 SER A CA 1
ATOM 695 C C . SER A 1 90 ? 14.506 11.029 -16.654 1.00 64.62 90 SER A C 1
ATOM 697 O O . SER A 1 90 ? 13.873 11.066 -15.605 1.00 64.62 90 SER A O 1
ATOM 699 N N . VAL A 1 91 ? 14.147 10.250 -17.678 1.00 69.69 91 VAL A N 1
ATOM 700 C CA . VAL A 1 91 ? 12.947 9.400 -17.694 1.00 69.69 91 VAL A CA 1
ATOM 701 C C . VAL A 1 91 ? 13.076 8.261 -16.685 1.00 69.69 91 VAL A C 1
ATOM 703 O O . VAL A 1 91 ? 12.118 7.962 -15.981 1.00 69.69 91 VAL A O 1
ATOM 706 N N . MET A 1 92 ? 14.257 7.643 -16.553 1.00 69.81 92 MET A N 1
ATOM 707 C CA . MET A 1 92 ? 14.466 6.623 -15.513 1.00 69.81 92 MET A CA 1
ATOM 708 C C . MET A 1 92 ? 14.334 7.208 -14.104 1.00 69.81 92 MET A C 1
ATOM 710 O O . MET A 1 92 ? 13.644 6.624 -13.275 1.00 69.81 92 MET A O 1
ATOM 714 N N . LYS A 1 93 ? 14.920 8.386 -13.852 1.00 72.94 93 LYS A N 1
ATOM 715 C CA . LYS A 1 93 ? 14.787 9.079 -12.561 1.00 72.94 93 LYS A CA 1
ATOM 716 C C . LYS A 1 93 ? 13.345 9.465 -12.244 1.00 72.94 93 LYS A C 1
ATOM 718 O O . LYS A 1 93 ? 12.945 9.395 -11.089 1.00 72.94 93 LYS A O 1
ATOM 723 N N . GLN A 1 94 ? 12.574 9.873 -13.250 1.00 74.12 94 GLN A N 1
ATOM 724 C CA . GLN A 1 94 ? 11.167 10.209 -13.063 1.00 74.12 94 GLN A CA 1
ATOM 725 C C . GLN A 1 94 ? 10.343 8.976 -12.677 1.00 74.12 94 GLN A C 1
ATOM 727 O O . GLN A 1 94 ? 9.593 9.034 -11.711 1.00 74.12 94 GLN A O 1
ATOM 732 N N . VAL A 1 95 ? 10.537 7.848 -13.368 1.00 76.06 95 VAL A N 1
ATOM 733 C CA . VAL A 1 95 ? 9.847 6.590 -13.037 1.00 76.06 95 VAL A CA 1
ATOM 734 C C . VAL A 1 95 ? 10.209 6.107 -11.630 1.00 76.06 95 VAL A C 1
ATOM 736 O O . VAL A 1 95 ? 9.336 5.660 -10.896 1.00 76.06 95 VAL A O 1
ATOM 739 N N . GLU A 1 96 ? 11.477 6.224 -11.226 1.00 76.00 96 GLU A N 1
ATOM 740 C CA . GLU A 1 96 ? 11.904 5.891 -9.859 1.00 76.00 96 GLU A CA 1
ATOM 741 C C . GLU A 1 96 ? 11.252 6.807 -8.811 1.00 76.00 96 GLU A C 1
ATOM 743 O O . GLU A 1 96 ? 10.816 6.335 -7.762 1.00 76.00 96 GLU A O 1
ATOM 748 N N . ALA A 1 97 ? 11.136 8.108 -9.091 1.00 76.50 97 ALA A N 1
ATOM 749 C CA . ALA A 1 97 ? 10.464 9.048 -8.197 1.00 76.50 97 ALA A CA 1
ATOM 750 C C . ALA A 1 97 ? 8.954 8.767 -8.078 1.00 76.50 97 ALA A C 1
ATOM 752 O O . ALA A 1 97 ? 8.398 8.844 -6.981 1.00 76.50 97 ALA A O 1
ATOM 753 N N . GLU A 1 98 ? 8.300 8.412 -9.186 1.00 83.12 98 GLU A N 1
ATOM 754 C CA . GLU A 1 98 ? 6.885 8.033 -9.210 1.00 83.12 98 GLU A CA 1
ATOM 755 C C . GLU A 1 98 ? 6.637 6.754 -8.394 1.00 83.12 98 GLU A C 1
ATOM 757 O O . GLU A 1 98 ? 5.745 6.747 -7.545 1.00 83.12 98 GLU A O 1
ATOM 762 N N . ASP A 1 99 ? 7.472 5.723 -8.558 1.00 82.88 99 ASP A N 1
ATOM 763 C CA . ASP A 1 99 ? 7.381 4.451 -7.819 1.00 82.88 99 ASP A CA 1
ATOM 764 C C . ASP A 1 99 ? 7.520 4.656 -6.297 1.00 82.88 99 ASP A C 1
ATOM 766 O O . ASP A 1 99 ? 6.725 4.147 -5.498 1.00 82.88 99 ASP A O 1
ATOM 770 N N . LEU A 1 100 ? 8.474 5.498 -5.881 1.00 79.19 100 LEU A N 1
ATOM 771 C CA . LEU A 1 100 ? 8.649 5.874 -4.475 1.00 79.19 100 LEU A CA 1
ATOM 772 C C . LEU A 1 100 ? 7.432 6.623 -3.927 1.00 79.19 100 LEU A C 1
ATOM 774 O O . LEU A 1 100 ? 6.962 6.327 -2.827 1.00 79.19 100 LEU A O 1
ATOM 778 N N . SER A 1 101 ? 6.904 7.581 -4.690 1.00 83.25 101 SER A N 1
ATOM 779 C CA . SER A 1 101 ? 5.725 8.342 -4.272 1.00 83.25 101 SER A CA 1
ATOM 780 C C . SER A 1 101 ? 4.486 7.449 -4.141 1.00 83.25 101 SER A C 1
ATOM 782 O O . SER A 1 101 ? 3.757 7.564 -3.156 1.00 83.25 101 SER A O 1
ATOM 784 N N . GLY A 1 102 ? 4.295 6.499 -5.063 1.00 85.50 102 GLY A N 1
ATOM 785 C CA . GLY A 1 102 ? 3.211 5.521 -5.011 1.00 85.50 102 GLY A CA 1
ATOM 786 C C . GLY A 1 102 ? 3.324 4.605 -3.794 1.00 85.50 102 GLY A C 1
ATOM 787 O O . GLY A 1 102 ? 2.341 4.403 -3.081 1.00 85.50 102 GLY A O 1
ATOM 788 N N . THR A 1 103 ? 4.537 4.134 -3.497 1.00 83.75 103 THR A N 1
ATOM 789 C CA . THR A 1 103 ? 4.814 3.307 -2.313 1.00 83.75 103 THR A CA 1
ATOM 790 C C . THR A 1 103 ? 4.501 4.063 -1.020 1.00 83.75 103 THR A C 1
ATOM 792 O O . THR A 1 103 ? 3.836 3.530 -0.133 1.00 83.75 103 THR A O 1
ATOM 795 N N . LEU A 1 104 ? 4.910 5.331 -0.914 1.00 84.62 104 LEU A N 1
ATOM 796 C CA . LEU A 1 104 ? 4.612 6.152 0.262 1.00 84.62 104 LEU A CA 1
ATOM 797 C C . LEU A 1 104 ? 3.109 6.369 0.445 1.00 84.62 104 LEU A C 1
ATOM 799 O O . LEU A 1 104 ? 2.601 6.188 1.549 1.00 84.62 104 LEU A O 1
ATOM 803 N N . VAL A 1 105 ? 2.387 6.718 -0.622 1.00 89.69 105 VAL A N 1
ATOM 804 C CA . VAL A 1 105 ? 0.928 6.901 -0.565 1.00 89.69 105 VAL A CA 1
ATOM 805 C C . VAL A 1 105 ? 0.231 5.610 -0.133 1.00 89.69 105 VAL A C 1
ATOM 807 O O . VAL A 1 105 ? -0.668 5.660 0.707 1.00 89.69 105 VAL A O 1
ATOM 810 N N . ALA A 1 106 ? 0.673 4.454 -0.637 1.00 86.50 106 ALA A N 1
ATOM 811 C CA . ALA A 1 106 ? 0.143 3.156 -0.231 1.00 86.50 106 ALA A CA 1
ATOM 812 C C . ALA A 1 106 ? 0.377 2.878 1.264 1.00 86.50 106 ALA A C 1
ATOM 814 O O . ALA A 1 106 ? -0.548 2.463 1.965 1.00 86.50 106 ALA A O 1
ATOM 815 N N . ILE A 1 107 ? 1.575 3.168 1.781 1.00 85.81 107 ILE A N 1
ATOM 816 C CA . ILE A 1 107 ? 1.899 3.008 3.207 1.00 85.81 107 ILE A CA 1
ATOM 817 C C . ILE A 1 107 ? 1.033 3.924 4.068 1.00 85.81 107 ILE A C 1
ATOM 819 O O . ILE A 1 107 ? 0.438 3.462 5.040 1.00 85.81 107 ILE A O 1
ATOM 823 N N . PHE A 1 108 ? 0.921 5.205 3.707 1.00 89.69 108 PHE A N 1
ATOM 824 C CA . PHE A 1 108 ? 0.084 6.147 4.446 1.00 89.69 108 PHE A CA 1
ATOM 825 C C . PHE A 1 108 ? -1.380 5.711 4.446 1.00 89.69 108 PHE A C 1
ATOM 827 O O . PHE A 1 108 ? -1.991 5.669 5.509 1.00 89.69 108 PHE A O 1
ATOM 834 N N . GLY A 1 109 ? -1.925 5.310 3.295 1.00 90.25 109 GLY A N 1
ATOM 835 C CA . GLY A 1 109 ? -3.296 4.808 3.203 1.00 90.25 109 GLY A CA 1
ATOM 836 C C . GLY A 1 109 ? -3.528 3.572 4.076 1.00 90.25 109 GLY A C 1
ATOM 837 O O . GLY A 1 109 ? -4.529 3.493 4.790 1.00 90.25 109 GLY A O 1
ATOM 838 N N . THR A 1 110 ? -2.571 2.645 4.080 1.00 87.38 110 THR A N 1
ATOM 839 C CA . THR A 1 110 ? -2.619 1.431 4.904 1.00 87.38 110 THR A CA 1
ATOM 840 C C . THR A 1 110 ? -2.574 1.786 6.390 1.00 87.38 110 THR A C 1
ATOM 842 O O . THR A 1 110 ? -3.443 1.368 7.154 1.00 87.38 110 THR A O 1
ATOM 845 N N . LEU A 1 111 ? -1.640 2.643 6.809 1.00 87.62 111 LEU A N 1
ATOM 846 C CA . LEU A 1 111 ? -1.525 3.085 8.198 1.00 87.62 111 LEU A CA 1
ATOM 847 C C . LEU A 1 111 ? -2.778 3.838 8.666 1.00 87.62 111 LEU A C 1
ATOM 849 O O . LEU A 1 111 ? -3.273 3.573 9.758 1.00 87.62 111 LEU A O 1
ATOM 853 N N . THR A 1 112 ? -3.336 4.727 7.839 1.00 91.00 112 THR A N 1
ATOM 854 C CA . THR A 1 112 ? -4.590 5.435 8.136 1.00 91.00 112 THR A CA 1
ATOM 855 C C . THR A 1 112 ? -5.765 4.468 8.266 1.00 91.00 112 THR A C 1
ATOM 857 O O . THR A 1 112 ? -6.592 4.632 9.163 1.00 91.00 112 THR A O 1
ATOM 860 N N . ARG A 1 113 ? -5.833 3.429 7.426 1.00 88.75 113 ARG A N 1
ATOM 861 C CA . ARG A 1 113 ? -6.859 2.383 7.525 1.00 88.75 113 ARG A CA 1
ATOM 862 C C . ARG A 1 113 ? -6.767 1.636 8.854 1.00 88.75 113 ARG A C 1
ATOM 864 O O . ARG A 1 113 ? -7.784 1.506 9.536 1.00 88.75 113 ARG A O 1
ATOM 871 N N . TYR A 1 114 ? -5.581 1.171 9.247 1.00 87.31 114 TYR A N 1
ATOM 872 C CA . TYR A 1 114 ? -5.403 0.517 10.549 1.00 87.31 114 TYR A CA 1
ATOM 873 C C . TYR A 1 114 ? -5.680 1.478 11.705 1.00 87.31 114 TYR A C 1
ATOM 875 O O . TYR A 1 114 ? -6.324 1.084 12.676 1.00 87.31 114 TYR A O 1
ATOM 883 N N . ALA A 1 115 ? -5.305 2.752 11.559 1.00 85.81 115 ALA A N 1
ATOM 884 C CA . ALA A 1 115 ? -5.598 3.786 12.541 1.00 85.81 115 ALA A CA 1
ATOM 885 C C . ALA A 1 115 ? -7.089 4.022 12.772 1.00 85.81 115 ALA A C 1
ATOM 887 O O . ALA A 1 115 ? -7.541 4.118 13.912 1.00 85.81 115 ALA A O 1
ATOM 888 N N . GLY A 1 116 ? -7.870 4.051 11.695 1.00 86.88 116 GLY A N 1
ATOM 889 C CA . GLY A 1 116 ? -9.315 4.220 11.781 1.00 86.88 116 GLY A CA 1
ATOM 890 C C . GLY A 1 116 ? -10.053 2.992 12.315 1.00 86.88 116 GLY A C 1
ATOM 891 O O . GLY A 1 116 ? -11.144 3.142 12.857 1.00 86.88 116 GLY A O 1
ATOM 892 N N . THR A 1 117 ? -9.484 1.792 12.172 1.00 87.62 117 THR A N 1
ATOM 893 C CA . THR A 1 117 ? -10.207 0.530 12.410 1.00 87.62 117 THR A CA 1
ATOM 894 C C . THR A 1 117 ? -9.783 -0.224 13.668 1.00 87.62 117 THR A C 1
ATOM 896 O O . THR A 1 117 ? -10.577 -1.026 14.159 1.00 87.62 117 THR A O 1
ATOM 899 N N . TRP A 1 118 ? -8.593 0.024 14.238 1.00 87.94 118 TRP A N 1
ATOM 900 C CA . TRP A 1 118 ? -8.109 -0.766 15.384 1.00 87.94 118 TRP A CA 1
ATOM 901 C C . TRP A 1 118 ? -9.038 -0.677 16.599 1.00 87.94 118 TRP A C 1
ATOM 903 O O . TRP A 1 118 ? -9.281 -1.677 17.267 1.00 87.94 118 TRP A O 1
ATOM 913 N N . TRP A 1 119 ? -9.567 0.512 16.896 1.00 85.31 119 TRP A N 1
ATOM 914 C CA . TRP A 1 119 ? -10.349 0.742 18.114 1.00 85.31 119 TRP A CA 1
ATOM 915 C C . TRP A 1 119 ? -11.753 0.160 17.972 1.00 85.31 119 TRP A C 1
ATOM 917 O O . TRP A 1 119 ? -12.324 -0.305 18.952 1.00 85.31 119 TRP A O 1
ATOM 927 N N . VAL A 1 120 ? -12.273 0.135 16.741 1.00 87.31 120 VAL A N 1
ATOM 928 C CA . VAL A 1 120 ? -13.553 -0.491 16.405 1.00 87.31 120 VAL A CA 1
ATOM 929 C C . VAL A 1 120 ? -13.453 -2.000 16.582 1.00 87.31 120 VAL A C 1
ATOM 931 O O . VAL A 1 120 ? -14.306 -2.579 17.245 1.00 87.31 120 VAL A O 1
ATOM 934 N N . GLY A 1 121 ? -12.393 -2.623 16.053 1.00 86.75 121 GLY A N 1
ATOM 935 C CA . GLY A 1 121 ? -12.148 -4.057 16.236 1.00 86.75 121 GLY A CA 1
ATOM 936 C C . GLY A 1 121 ? -11.966 -4.420 17.710 1.00 86.75 121 GLY A C 1
ATOM 937 O O . GLY A 1 121 ? -12.626 -5.322 18.211 1.00 86.75 121 GLY A O 1
ATOM 938 N N . ALA A 1 122 ? -11.164 -3.642 18.444 1.00 86.19 122 ALA A N 1
ATOM 939 C CA . ALA A 1 122 ? -10.973 -3.846 19.879 1.00 86.19 122 ALA A CA 1
ATOM 940 C C . ALA A 1 122 ? -12.280 -3.706 20.678 1.00 86.19 122 ALA A C 1
ATOM 942 O O . ALA A 1 122 ? -12.506 -4.453 21.627 1.00 86.19 122 ALA A O 1
ATOM 943 N N . LEU A 1 123 ? -13.145 -2.756 20.312 1.00 85.12 123 LEU A N 1
ATOM 944 C CA . LEU A 1 123 ? -14.447 -2.586 20.949 1.00 85.12 123 LEU A CA 1
ATOM 945 C C . LEU A 1 123 ? -15.393 -3.742 20.607 1.00 85.12 123 LEU A C 1
ATOM 947 O O . LEU A 1 123 ? -16.061 -4.255 21.501 1.00 85.12 123 LEU A O 1
ATOM 951 N N . GLN A 1 124 ? -15.417 -4.181 19.349 1.00 88.19 124 GLN A N 1
ATOM 952 C CA . GLN A 1 124 ? -16.209 -5.327 18.912 1.00 88.19 124 GLN A CA 1
ATOM 953 C C . GLN A 1 124 ? -15.826 -6.596 19.682 1.00 88.19 124 GLN A C 1
ATOM 955 O O . GLN A 1 124 ? -16.707 -7.259 20.224 1.00 88.19 124 GLN A O 1
ATOM 960 N N . ASP A 1 125 ? -14.531 -6.896 19.793 1.00 86.75 125 ASP A N 1
ATOM 961 C CA . ASP A 1 125 ? -14.051 -8.078 20.515 1.00 86.75 125 ASP A CA 1
ATOM 962 C C . ASP A 1 125 ? -14.433 -8.032 21.997 1.00 86.75 125 ASP A C 1
ATOM 964 O O . ASP A 1 125 ? -14.859 -9.040 22.560 1.00 86.75 125 ASP A O 1
ATOM 968 N N . ARG A 1 126 ? -14.360 -6.859 22.640 1.00 85.44 126 ARG A N 1
ATOM 969 C CA . ARG A 1 126 ? -14.791 -6.701 24.038 1.00 85.44 126 ARG A CA 1
ATOM 970 C C . ARG A 1 126 ? -16.288 -6.927 24.194 1.00 85.44 126 ARG A C 1
ATOM 972 O O . ARG A 1 126 ? -16.679 -7.661 25.091 1.00 85.44 126 ARG A O 1
ATOM 979 N N . VAL A 1 127 ? -17.107 -6.340 23.321 1.00 86.50 127 VAL A N 1
ATOM 980 C CA . VAL A 1 127 ? -18.570 -6.516 23.344 1.00 86.50 127 VAL A CA 1
ATOM 981 C C . VAL A 1 127 ? -18.969 -7.976 23.117 1.00 86.50 127 VAL A C 1
ATOM 983 O O . VAL A 1 127 ? -19.945 -8.429 23.700 1.00 86.50 127 VAL A O 1
ATOM 986 N N . LEU A 1 128 ? -18.210 -8.726 22.313 1.00 86.81 128 LEU A N 1
ATOM 987 C CA . LEU A 1 128 ? -18.446 -10.156 22.091 1.00 86.81 128 LEU A CA 1
ATOM 988 C C . LEU A 1 128 ? -17.924 -11.051 23.225 1.00 86.81 128 LEU A C 1
ATOM 990 O O . LEU A 1 128 ? -18.428 -12.158 23.400 1.00 86.81 128 LEU A O 1
ATOM 994 N N . THR A 1 129 ? -16.906 -10.607 23.966 1.00 87.25 129 THR A N 1
ATOM 995 C CA . THR A 1 129 ? -16.259 -11.409 25.019 1.00 87.25 129 THR A CA 1
ATOM 996 C C . THR A 1 129 ? -16.894 -11.197 26.392 1.00 87.25 129 THR A C 1
ATOM 998 O O . THR A 1 129 ? -16.977 -12.138 27.180 1.00 87.25 129 THR A O 1
ATOM 1001 N N . TYR A 1 130 ? -17.314 -9.969 26.701 1.00 84.88 130 TYR A N 1
ATOM 10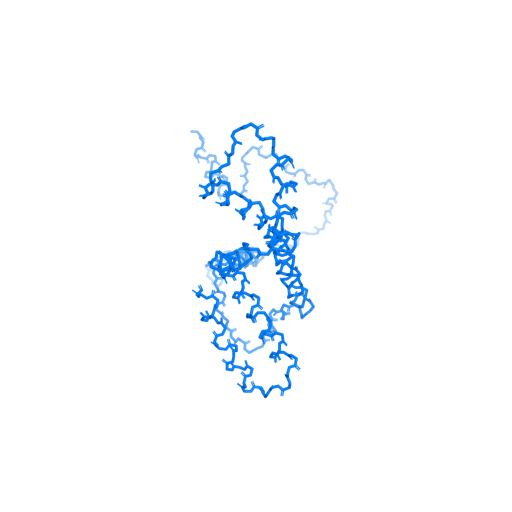02 C CA . TYR A 1 130 ? -17.900 -9.614 27.989 1.00 84.88 130 TYR A CA 1
ATOM 1003 C C . TYR A 1 130 ? -19.420 -9.527 27.901 1.00 84.88 130 TYR A C 1
ATOM 1005 O O . TYR A 1 130 ? -19.979 -9.081 26.904 1.00 84.88 130 TYR A O 1
ATOM 1013 N N . ASP A 1 131 ? -20.080 -9.923 28.984 1.00 82.94 131 ASP A N 1
ATOM 1014 C CA . ASP A 1 131 ? -21.532 -9.868 29.087 1.00 82.94 131 ASP A CA 1
ATOM 1015 C C . ASP A 1 131 ? -21.959 -8.431 29.427 1.00 82.94 131 ASP A C 1
ATOM 1017 O O . ASP A 1 131 ? -21.689 -7.928 30.523 1.00 82.94 131 ASP A O 1
ATOM 1021 N N . TYR A 1 132 ? -22.564 -7.737 28.461 1.00 81.69 132 TYR A N 1
ATOM 1022 C CA . TYR A 1 132 ? -23.054 -6.370 28.632 1.00 81.69 132 TYR A CA 1
ATOM 1023 C C . TYR A 1 132 ? -24.583 -6.361 28.766 1.00 81.69 132 TYR A C 1
ATOM 1025 O O . TYR A 1 132 ? -25.269 -7.001 27.966 1.00 81.69 132 TYR A O 1
ATOM 1033 N N . PRO A 1 133 ? -25.149 -5.601 29.724 1.00 82.50 133 PRO A N 1
ATOM 1034 C CA . PRO A 1 133 ? -26.595 -5.447 29.831 1.00 82.50 133 PRO A CA 1
ATOM 1035 C C . PRO A 1 133 ? -27.178 -4.881 28.530 1.00 82.50 133 PRO A C 1
ATOM 1037 O O . PRO A 1 133 ? -26.736 -3.831 28.064 1.00 82.50 133 PRO A O 1
ATOM 1040 N N . LEU A 1 134 ? -28.208 -5.532 27.974 1.00 80.00 134 LEU A N 1
ATOM 1041 C CA . LEU A 1 134 ? -28.866 -5.096 26.729 1.00 80.00 134 LEU A CA 1
ATOM 1042 C C . LEU A 1 134 ? -29.546 -3.718 26.832 1.00 80.00 134 LEU A C 1
ATOM 1044 O O . LEU A 1 134 ? -29.912 -3.140 25.813 1.00 80.00 134 LEU A O 1
ATOM 1048 N N . GLU A 1 135 ? -29.738 -3.199 28.043 1.00 86.06 135 GLU A N 1
ATOM 1049 C CA . GLU A 1 135 ? -30.413 -1.919 28.286 1.00 86.06 135 GLU A CA 1
ATOM 1050 C C . GLU A 1 135 ? -29.524 -0.696 28.003 1.00 86.06 135 GLU A C 1
ATOM 1052 O O . GLU A 1 135 ? -30.033 0.419 27.911 1.00 86.06 135 GLU A O 1
ATOM 1057 N N . LEU A 1 136 ? -28.209 -0.882 27.848 1.00 85.38 136 LEU A N 1
ATOM 1058 C CA . LEU A 1 136 ? -27.268 0.213 27.613 1.00 85.38 136 LEU A CA 1
ATOM 1059 C C . LEU A 1 136 ? -27.236 0.620 26.139 1.00 85.38 136 LEU A C 1
ATOM 1061 O O . LEU A 1 136 ? -27.016 -0.201 25.246 1.00 85.38 136 LEU A O 1
ATOM 1065 N N . SER A 1 137 ? -27.362 1.921 25.878 1.00 89.25 137 SER A N 1
ATOM 1066 C CA . SER A 1 137 ? -27.083 2.459 24.548 1.00 89.25 137 SER A CA 1
ATOM 1067 C C . SER A 1 137 ? -25.581 2.396 24.233 1.00 89.25 137 SER A C 1
ATOM 1069 O O . SER A 1 137 ? -24.728 2.431 25.123 1.00 89.25 137 SER A O 1
ATOM 1071 N N . PHE A 1 138 ? -25.227 2.353 22.945 1.00 85.50 138 PHE A N 1
ATOM 1072 C CA . PHE A 1 138 ? -23.826 2.274 22.502 1.00 85.50 138 PHE A CA 1
ATOM 1073 C C . PHE A 1 138 ? -22.936 3.371 23.115 1.00 85.50 138 PHE A C 1
ATOM 1075 O O . PHE A 1 138 ? -21.815 3.108 23.546 1.00 85.50 138 PHE A O 1
ATOM 1082 N N . TRP A 1 139 ? -23.443 4.604 23.192 1.00 89.06 139 TRP A N 1
ATOM 1083 C CA . TRP A 1 139 ? -22.691 5.735 23.740 1.00 89.06 139 TRP A CA 1
ATOM 1084 C C . TRP A 1 139 ? -22.496 5.644 25.253 1.00 89.06 139 TRP A C 1
ATOM 1086 O O . TRP A 1 139 ? -21.445 6.044 25.757 1.00 89.06 139 TRP A O 1
ATOM 1096 N N . GLU A 1 140 ? -23.471 5.093 25.975 1.00 88.88 140 GLU A N 1
ATOM 1097 C CA . GLU A 1 140 ? -23.348 4.838 27.412 1.00 88.88 140 GLU A CA 1
ATOM 1098 C C . GLU A 1 140 ? -22.335 3.731 27.687 1.00 88.88 140 GLU A C 1
ATOM 1100 O O . GLU A 1 140 ? -21.536 3.866 28.611 1.00 88.88 140 GLU A O 1
ATOM 1105 N N . LEU A 1 141 ? -22.295 2.695 26.844 1.00 86.19 141 LEU A N 1
ATOM 1106 C CA . LEU A 1 141 ? -21.305 1.626 26.929 1.00 86.19 141 LEU A CA 1
ATOM 1107 C C . LEU A 1 141 ? -19.887 2.168 26.716 1.00 86.19 141 LEU A C 1
ATOM 1109 O O . LEU A 1 141 ? -19.020 1.954 27.563 1.00 86.19 141 LEU A O 1
ATOM 1113 N N . VAL A 1 142 ? -19.663 2.949 25.652 1.00 86.62 142 VAL A N 1
ATOM 1114 C CA . VAL A 1 142 ? -18.362 3.592 25.390 1.00 86.62 142 VAL A CA 1
ATOM 1115 C C . VAL A 1 142 ? -17.972 4.526 26.537 1.00 86.62 142 VAL A C 1
ATOM 1117 O O . VAL A 1 142 ? -16.834 4.488 27.006 1.00 86.62 142 VAL A O 1
ATOM 1120 N N . GLY A 1 143 ? -18.907 5.350 27.020 1.00 88.38 143 GLY A N 1
ATOM 1121 C CA . GLY A 1 143 ? -18.667 6.281 28.122 1.00 88.38 143 GLY A CA 1
ATOM 1122 C C . GLY A 1 143 ? -18.346 5.581 29.445 1.00 88.38 143 GLY A C 1
ATOM 1123 O O . GLY A 1 143 ? -17.460 6.030 30.174 1.00 88.38 143 GLY A O 1
ATOM 1124 N N . ALA A 1 144 ? -19.025 4.473 29.745 1.00 85.25 144 ALA A N 1
ATOM 1125 C CA . ALA A 1 144 ? -18.760 3.651 30.920 1.00 85.25 144 ALA A CA 1
ATOM 1126 C C . ALA A 1 144 ? -17.366 3.015 30.848 1.00 85.25 144 ALA A C 1
ATOM 1128 O O . ALA A 1 144 ? -16.604 3.115 31.809 1.00 85.25 144 ALA A O 1
ATOM 1129 N N . GLN A 1 145 ? -16.995 2.465 29.689 1.00 84.62 145 GLN A N 1
ATOM 1130 C CA . GLN A 1 145 ? -15.685 1.851 29.459 1.00 84.62 145 GLN A CA 1
ATOM 1131 C C . GLN A 1 145 ? -14.538 2.863 29.563 1.00 84.62 145 GLN A C 1
ATOM 1133 O O . GLN A 1 145 ? -13.509 2.594 30.184 1.00 84.62 145 GLN A O 1
ATOM 1138 N N . LEU A 1 146 ? -14.731 4.066 29.009 1.00 86.12 146 LEU A N 1
ATOM 1139 C CA . LEU A 1 146 ? -13.747 5.146 29.104 1.00 86.12 146 LEU A CA 1
ATOM 1140 C C . LEU A 1 146 ? -13.510 5.589 30.551 1.00 86.12 146 LEU A C 1
ATOM 1142 O O . LEU A 1 146 ? -12.396 5.986 30.891 1.00 86.12 146 LEU A O 1
ATOM 1146 N N . ARG A 1 147 ? -14.550 5.547 31.393 1.00 85.81 147 ARG A N 1
ATOM 1147 C CA . ARG A 1 147 ? -14.466 5.913 32.813 1.00 85.81 147 ARG A CA 1
ATOM 1148 C C . ARG A 1 147 ? -13.869 4.804 33.674 1.00 85.81 147 ARG A C 1
ATOM 1150 O O . ARG A 1 147 ? -13.184 5.128 34.637 1.00 85.81 147 ARG A O 1
ATOM 1157 N N . SER A 1 148 ? -14.127 3.534 33.357 1.00 84.56 148 SER A N 1
ATOM 1158 C CA . SER A 1 148 ? -13.652 2.400 34.157 1.00 84.56 148 SER A CA 1
ATOM 1159 C C . SER A 1 148 ? -12.187 2.054 33.895 1.00 84.56 148 SER A C 1
ATOM 1161 O O . SER A 1 148 ? -11.439 1.827 34.840 1.00 84.56 148 SER A O 1
ATOM 1163 N N . GLU A 1 149 ? -11.769 2.019 32.628 1.00 81.75 149 GLU A N 1
ATOM 1164 C CA . GLU A 1 149 ? -10.422 1.576 32.228 1.00 81.75 149 GLU A CA 1
ATOM 1165 C C . GLU A 1 149 ? -9.495 2.748 31.871 1.00 81.75 149 GLU A C 1
ATOM 1167 O O . GLU A 1 149 ? -8.271 2.613 31.878 1.00 81.75 149 GLU A O 1
ATOM 1172 N N . GLY A 1 150 ? -10.065 3.922 31.588 1.00 83.06 150 GLY A N 1
ATOM 1173 C CA . GLY A 1 150 ? -9.334 5.092 31.116 1.00 83.06 150 GLY A CA 1
ATOM 1174 C C . GLY A 1 150 ? -9.160 5.112 29.594 1.00 83.06 150 GLY A C 1
ATOM 1175 O O . GLY A 1 150 ? -9.150 4.086 28.912 1.00 83.06 150 GLY A O 1
ATOM 1176 N N . SER A 1 151 ? -8.993 6.313 29.037 1.00 82.00 151 SER A N 1
ATOM 1177 C CA . SER A 1 151 ? -8.914 6.535 27.584 1.00 82.00 151 SER A CA 1
ATOM 1178 C C . SER A 1 151 ? -7.726 5.831 26.919 1.00 82.00 151 SER A C 1
ATOM 1180 O O . SER A 1 151 ? -7.852 5.335 25.800 1.00 82.00 151 SER A O 1
ATOM 1182 N N . ALA A 1 152 ? -6.583 5.752 27.605 1.00 81.19 152 ALA A N 1
ATOM 1183 C CA . ALA A 1 152 ? -5.393 5.082 27.091 1.00 81.19 152 ALA A CA 1
ATOM 1184 C C . ALA A 1 152 ? -5.590 3.561 27.020 1.00 81.19 152 ALA A C 1
ATOM 1186 O O . ALA A 1 152 ? -5.378 2.972 25.964 1.00 81.19 152 ALA A O 1
ATOM 1187 N N . ALA A 1 153 ? -6.050 2.924 28.100 1.00 81.44 153 ALA A N 1
ATOM 1188 C CA . ALA A 1 153 ? -6.314 1.486 28.092 1.00 81.44 153 ALA A CA 1
ATOM 1189 C C . ALA A 1 153 ? -7.370 1.132 27.037 1.00 81.44 153 ALA A C 1
ATOM 1191 O O . ALA A 1 153 ? -7.165 0.215 26.242 1.00 81.44 153 ALA A O 1
ATOM 1192 N N . PHE A 1 154 ? -8.429 1.942 26.935 1.00 81.38 154 PHE A N 1
ATOM 1193 C CA . PHE A 1 154 ? -9.468 1.757 25.933 1.00 81.38 154 PHE A CA 1
ATOM 1194 C C . PHE A 1 154 ? -8.911 1.737 24.500 1.00 81.38 154 PHE A C 1
ATOM 1196 O O . PHE A 1 154 ? -9.237 0.818 23.746 1.00 81.38 154 PHE A O 1
ATOM 1203 N N . LEU A 1 155 ? -8.046 2.693 24.139 1.00 79.31 155 LEU A N 1
ATOM 1204 C CA . LEU A 1 155 ? -7.470 2.798 22.792 1.00 79.31 155 LEU A CA 1
ATOM 1205 C C . LEU A 1 155 ? -6.348 1.783 22.521 1.00 79.31 155 LEU A C 1
ATOM 1207 O O . LEU A 1 155 ? -6.211 1.332 21.384 1.00 79.31 155 LEU A O 1
ATOM 1211 N N . PHE A 1 156 ? -5.554 1.416 23.533 1.00 81.69 156 PHE A N 1
ATOM 1212 C CA . PHE A 1 156 ? -4.347 0.602 23.352 1.00 81.69 156 PHE A CA 1
ATOM 1213 C C . PHE A 1 156 ? -4.540 -0.906 23.564 1.00 81.69 156 PHE A C 1
ATOM 1215 O O . PHE A 1 156 ? -3.713 -1.671 23.069 1.00 81.69 156 PHE A O 1
ATOM 1222 N N . ALA A 1 157 ? -5.609 -1.378 24.224 1.00 79.12 157 ALA A N 1
ATOM 1223 C CA . ALA A 1 157 ? -5.715 -2.811 24.556 1.00 79.12 157 ALA A CA 1
ATOM 1224 C C . ALA A 1 157 ? -5.828 -3.757 23.339 1.00 79.12 157 ALA A C 1
ATOM 1226 O O . ALA A 1 157 ? -5.568 -4.945 23.481 1.00 79.12 157 ALA A O 1
ATOM 1227 N N . GLY A 1 158 ? -6.180 -3.254 22.149 1.00 78.31 158 GLY A N 1
ATOM 1228 C CA . GLY A 1 158 ? -6.212 -4.040 20.902 1.00 78.31 158 GLY A CA 1
ATOM 1229 C C . GLY A 1 158 ? -5.025 -3.801 19.963 1.00 78.31 158 GLY A C 1
ATOM 1230 O O . GLY A 1 158 ? -4.930 -4.433 18.912 1.00 78.31 158 GLY A O 1
ATOM 1231 N N . LEU A 1 159 ? -4.110 -2.894 20.318 1.00 83.38 159 LEU A N 1
ATOM 1232 C CA . LEU A 1 159 ? -3.038 -2.460 19.423 1.00 83.38 159 LEU A CA 1
ATOM 1233 C C . LEU A 1 159 ? -2.051 -3.597 19.075 1.00 83.38 159 LEU A C 1
ATOM 1235 O O . LEU A 1 159 ? -1.742 -3.749 17.893 1.00 83.38 159 LEU A O 1
ATOM 1239 N N . PRO A 1 160 ? -1.594 -4.449 20.020 1.00 84.69 160 PRO A N 1
ATOM 1240 C CA . PRO A 1 160 ? -0.661 -5.535 19.702 1.00 84.69 160 PRO A CA 1
ATOM 1241 C C . PRO A 1 160 ? -1.235 -6.563 18.719 1.00 84.69 160 PRO A C 1
ATOM 1243 O O . PRO A 1 160 ? -0.553 -6.952 17.773 1.00 84.69 160 PRO A O 1
ATOM 1246 N N . ALA A 1 161 ? -2.496 -6.969 18.904 1.00 84.12 161 ALA A N 1
ATOM 1247 C CA . ALA A 1 161 ? -3.173 -7.905 18.007 1.00 84.12 161 ALA A CA 1
ATOM 1248 C C . ALA A 1 161 ? -3.313 -7.317 16.595 1.00 84.12 161 ALA A C 1
ATOM 1250 O O . ALA A 1 161 ? -3.056 -7.995 15.599 1.00 84.12 161 ALA A O 1
ATOM 1251 N N . GLN A 1 162 ? -3.627 -6.023 16.512 1.00 82.56 162 GLN A N 1
ATOM 1252 C CA . GLN A 1 162 ? -3.780 -5.347 15.233 1.00 82.56 162 GLN A CA 1
ATOM 1253 C C . GLN A 1 162 ? -2.451 -5.100 14.516 1.00 82.56 162 GLN A C 1
ATOM 1255 O O . GLN A 1 162 ? -2.405 -5.188 13.294 1.00 82.56 162 GLN A O 1
ATOM 1260 N N . LEU A 1 163 ? -1.359 -4.861 15.247 1.00 83.75 163 LEU A N 1
ATOM 1261 C CA . LEU A 1 163 ? -0.017 -4.806 14.659 1.00 83.75 163 LEU A CA 1
ATOM 1262 C C . LEU A 1 163 ? 0.389 -6.151 14.057 1.00 83.75 163 LEU A C 1
ATOM 1264 O O . LEU A 1 163 ? 0.933 -6.187 12.958 1.00 83.75 163 LEU A O 1
ATOM 1268 N N . ILE A 1 164 ? 0.099 -7.255 14.749 1.00 86.25 164 ILE A N 1
ATOM 1269 C CA . ILE A 1 164 ? 0.369 -8.598 14.224 1.00 86.25 164 ILE A CA 1
ATOM 1270 C C . ILE A 1 164 ? -0.456 -8.839 12.955 1.00 86.25 164 ILE A C 1
ATOM 1272 O O . ILE A 1 164 ? 0.092 -9.294 11.954 1.00 86.25 164 ILE A O 1
ATOM 1276 N N . SER A 1 165 ? -1.741 -8.474 12.968 1.00 84.00 165 SER A N 1
ATOM 1277 C CA . SER A 1 165 ? -2.614 -8.551 11.791 1.00 84.00 165 SER A CA 1
ATOM 1278 C C . SER A 1 165 ? -2.073 -7.719 10.622 1.00 84.00 165 SER A C 1
ATOM 1280 O O . SER A 1 165 ? -1.952 -8.226 9.512 1.00 84.00 165 SER A O 1
ATOM 1282 N N . MET A 1 166 ? -1.640 -6.482 10.881 1.00 84.06 166 MET A N 1
ATOM 1283 C CA . MET A 1 166 ? -1.049 -5.594 9.876 1.00 84.06 166 MET A CA 1
ATOM 1284 C C . MET A 1 166 ? 0.224 -6.174 9.250 1.00 84.06 166 MET A C 1
ATOM 1286 O O . MET A 1 166 ? 0.420 -6.075 8.042 1.00 84.06 166 MET A O 1
ATOM 1290 N N . ILE A 1 167 ? 1.096 -6.783 10.056 1.00 83.94 167 ILE A N 1
ATOM 1291 C CA . ILE A 1 167 ? 2.326 -7.412 9.557 1.00 83.94 167 ILE A CA 1
ATOM 1292 C C . ILE A 1 167 ? 1.998 -8.652 8.719 1.00 83.94 167 ILE A C 1
ATOM 1294 O O . ILE A 1 167 ? 2.632 -8.877 7.691 1.00 83.94 167 ILE A O 1
ATOM 1298 N N . MET A 1 168 ? 1.021 -9.454 9.148 1.00 84.81 168 MET A N 1
ATOM 1299 C CA . MET A 1 168 ? 0.687 -10.714 8.486 1.00 84.81 168 MET A CA 1
ATOM 1300 C C . MET A 1 168 ? -0.084 -10.503 7.176 1.00 84.81 168 MET A C 1
ATOM 1302 O O . MET A 1 168 ? 0.149 -11.219 6.208 1.00 84.81 168 MET A O 1
ATOM 1306 N N . ASN A 1 169 ? -1.006 -9.538 7.147 1.00 83.69 169 ASN A N 1
ATOM 1307 C CA . ASN A 1 169 ? -1.934 -9.345 6.033 1.00 83.69 169 ASN A CA 1
ATOM 1308 C C . ASN A 1 169 ? -1.350 -8.451 4.925 1.00 83.69 169 ASN A C 1
ATOM 1310 O O . ASN A 1 169 ? -1.623 -8.678 3.753 1.00 83.69 169 ASN A O 1
ATOM 1314 N N . ASP A 1 170 ? -0.502 -7.481 5.288 1.00 82.38 170 ASP A N 1
ATOM 1315 C CA . ASP A 1 170 ? 0.145 -6.552 4.350 1.00 82.38 170 ASP A CA 1
ATOM 1316 C C . ASP A 1 170 ? 1.661 -6.796 4.233 1.00 82.38 170 ASP A C 1
ATOM 1318 O O . ASP A 1 170 ? 2.446 -5.877 3.985 1.00 82.38 170 ASP A O 1
ATOM 1322 N N . GLY A 1 171 ? 2.095 -8.048 4.414 1.00 77.62 171 GLY A N 1
ATOM 1323 C CA . GLY A 1 171 ? 3.509 -8.438 4.373 1.00 77.62 171 GLY A CA 1
ATOM 1324 C C . GLY A 1 171 ? 4.231 -8.014 3.087 1.00 77.62 171 GLY A C 1
ATOM 1325 O O . GLY A 1 171 ? 5.371 -7.552 3.150 1.00 77.62 171 GLY A O 1
ATOM 1326 N N . ASP A 1 172 ? 3.553 -8.067 1.939 1.00 77.88 172 ASP A N 1
ATOM 1327 C CA . ASP A 1 172 ? 4.109 -7.674 0.635 1.00 77.88 172 ASP A CA 1
ATOM 1328 C C . ASP A 1 172 ? 4.412 -6.168 0.553 1.00 77.88 172 ASP A C 1
ATOM 1330 O O . ASP A 1 172 ? 5.442 -5.744 0.013 1.00 77.88 172 ASP A O 1
ATOM 1334 N N . LEU A 1 173 ? 3.550 -5.334 1.146 1.00 78.69 173 LEU A N 1
ATOM 1335 C CA . LEU A 1 173 ? 3.768 -3.887 1.230 1.00 78.69 173 LEU A CA 1
ATOM 1336 C C . LEU A 1 173 ? 4.984 -3.582 2.110 1.00 78.69 173 LEU A C 1
ATOM 1338 O O . LEU A 1 173 ? 5.835 -2.770 1.744 1.00 78.69 173 LEU A O 1
ATOM 1342 N N . TRP A 1 174 ? 5.134 -4.289 3.228 1.00 78.81 174 TRP A N 1
ATOM 1343 C CA . TRP A 1 174 ? 6.303 -4.140 4.091 1.00 78.81 174 TRP A CA 1
ATOM 1344 C C . TRP A 1 174 ? 7.591 -4.646 3.440 1.00 78.81 174 TRP A C 1
ATOM 1346 O O . TRP A 1 174 ? 8.633 -3.998 3.557 1.00 78.81 174 TRP A O 1
ATOM 1356 N N . ALA A 1 175 ? 7.534 -5.759 2.708 1.00 78.69 175 ALA A N 1
ATOM 1357 C CA . ALA A 1 175 ? 8.672 -6.286 1.966 1.00 78.69 175 ALA A CA 1
ATOM 1358 C C . ALA A 1 175 ? 9.137 -5.301 0.885 1.00 78.69 175 ALA A C 1
ATOM 1360 O O . ALA A 1 175 ? 10.330 -4.998 0.796 1.00 78.69 175 ALA A O 1
ATOM 1361 N N . SER A 1 176 ? 8.204 -4.741 0.110 1.00 77.38 176 SER A N 1
ATOM 1362 C CA . SER A 1 176 ? 8.525 -3.741 -0.916 1.00 77.38 176 SER A CA 1
ATOM 1363 C C . SER A 1 176 ? 9.118 -2.463 -0.312 1.00 77.38 176 SER A C 1
ATOM 1365 O O . SER A 1 176 ? 10.117 -1.952 -0.824 1.00 77.38 176 SER A O 1
ATOM 1367 N N . PHE A 1 177 ? 8.604 -2.011 0.836 1.00 79.00 177 PHE A N 1
ATOM 1368 C CA . PHE A 1 177 ? 9.172 -0.887 1.576 1.00 79.00 177 PHE A CA 1
ATOM 1369 C C . PHE A 1 177 ? 10.601 -1.158 2.063 1.00 79.00 177 PHE A C 1
ATOM 1371 O O . PHE A 1 177 ? 11.488 -0.332 1.844 1.00 79.00 177 PHE A O 1
ATOM 1378 N N . ILE A 1 178 ? 10.860 -2.319 2.677 1.00 80.69 178 ILE A N 1
ATOM 1379 C CA . ILE A 1 178 ? 12.202 -2.693 3.155 1.00 80.69 178 ILE A CA 1
ATOM 1380 C C . ILE A 1 178 ? 13.186 -2.757 1.986 1.00 80.69 178 ILE A C 1
ATOM 1382 O O . ILE A 1 178 ? 14.289 -2.219 2.083 1.00 80.69 178 ILE A O 1
ATOM 1386 N N . VAL A 1 179 ? 12.792 -3.369 0.866 1.00 79.50 179 VAL A N 1
ATOM 1387 C CA . VAL A 1 179 ? 13.628 -3.434 -0.340 1.00 79.50 179 VAL A CA 1
ATOM 1388 C C . VAL A 1 179 ? 13.927 -2.034 -0.872 1.00 79.50 179 VAL A C 1
ATOM 1390 O O . VAL A 1 179 ? 15.078 -1.749 -1.196 1.00 79.50 179 VAL A O 1
ATOM 1393 N N . SER A 1 180 ? 12.933 -1.144 -0.903 1.00 74.69 180 SER A N 1
ATOM 1394 C CA . SER A 1 180 ? 13.116 0.249 -1.321 1.00 74.69 180 SER A CA 1
ATOM 1395 C C . SER A 1 180 ? 14.076 1.017 -0.404 1.00 74.69 180 SER A C 1
ATOM 1397 O O . SER A 1 180 ? 14.910 1.783 -0.884 1.00 74.69 180 SER A O 1
ATOM 1399 N N . LEU A 1 181 ? 13.990 0.808 0.913 1.00 78.06 181 LEU A N 1
ATOM 1400 C CA . LEU A 1 181 ? 14.875 1.428 1.905 1.00 78.06 181 LEU A CA 1
ATOM 1401 C C . LEU A 1 181 ? 16.317 0.937 1.761 1.00 78.06 181 LEU A C 1
ATOM 1403 O O . LEU A 1 181 ? 17.259 1.727 1.829 1.00 78.06 181 LEU A O 1
ATOM 1407 N N . VAL A 1 182 ? 16.487 -0.369 1.539 1.00 78.69 182 VAL A N 1
ATOM 1408 C CA . VAL A 1 182 ? 17.794 -0.981 1.284 1.00 78.69 182 VAL A CA 1
ATOM 1409 C C . VAL A 1 182 ? 18.377 -0.461 -0.024 1.00 78.69 182 VAL A C 1
ATOM 1411 O O . VAL A 1 182 ? 19.553 -0.106 -0.049 1.00 78.69 182 VAL A O 1
ATOM 1414 N N . ASP A 1 183 ? 17.579 -0.366 -1.087 1.00 71.25 183 ASP A N 1
ATOM 1415 C CA . ASP A 1 183 ? 18.026 0.188 -2.364 1.00 71.25 183 ASP A CA 1
ATOM 1416 C C . ASP A 1 183 ? 18.496 1.645 -2.187 1.00 71.25 183 ASP A C 1
ATOM 1418 O O . ASP A 1 183 ? 19.631 1.954 -2.554 1.00 71.25 183 ASP A O 1
ATOM 1422 N N . ASP A 1 184 ? 17.714 2.520 -1.542 1.00 72.88 184 ASP A N 1
ATOM 1423 C CA . ASP A 1 184 ? 18.111 3.919 -1.298 1.00 72.88 184 ASP A CA 1
ATOM 1424 C C . ASP A 1 184 ? 19.367 4.015 -0.403 1.00 72.88 184 ASP A C 1
ATOM 1426 O O . ASP A 1 184 ? 20.309 4.753 -0.704 1.00 72.88 184 ASP A O 1
ATOM 1430 N N . ALA A 1 185 ? 19.472 3.192 0.645 1.00 73.56 185 ALA A N 1
ATOM 1431 C CA . ALA A 1 185 ? 20.668 3.127 1.491 1.00 73.56 185 ALA A CA 1
ATOM 1432 C C . ALA A 1 185 ? 21.918 2.649 0.720 1.00 73.56 185 ALA A C 1
ATOM 1434 O O . ALA A 1 185 ? 23.029 3.156 0.921 1.00 73.56 185 ALA A O 1
ATOM 1435 N N . VAL A 1 186 ? 21.764 1.699 -0.205 1.00 72.62 186 VAL A N 1
ATOM 1436 C CA . VAL A 1 186 ? 22.844 1.200 -1.072 1.00 72.62 186 VAL A CA 1
A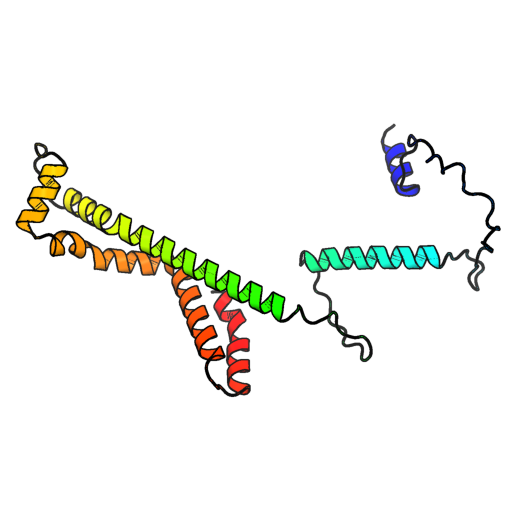TOM 1437 C C . VAL A 1 186 ? 23.252 2.245 -2.116 1.00 72.62 186 VAL A C 1
ATOM 1439 O O . VAL A 1 186 ? 24.439 2.357 -2.439 1.00 72.62 186 VAL A O 1
ATOM 1442 N N . PHE A 1 187 ? 22.306 3.039 -2.621 1.00 66.06 187 PHE A N 1
ATOM 1443 C CA . PHE A 1 187 ? 22.587 4.133 -3.551 1.00 66.06 187 PHE A CA 1
ATOM 1444 C C . PHE A 1 187 ? 23.266 5.326 -2.871 1.00 66.06 187 PHE A C 1
ATOM 1446 O O . PHE A 1 187 ? 24.214 5.880 -3.436 1.00 66.06 187 PHE A O 1
ATOM 1453 N N . ARG A 1 188 ? 22.842 5.685 -1.652 1.00 66.75 188 ARG A N 1
ATOM 1454 C CA . ARG A 1 188 ? 23.441 6.770 -0.855 1.00 66.75 188 ARG A CA 1
ATOM 1455 C C . ARG A 1 188 ? 24.798 6.410 -0.262 1.00 66.75 188 ARG A C 1
ATOM 1457 O O . ARG A 1 188 ? 25.621 7.293 -0.033 1.00 66.75 188 ARG A O 1
ATOM 1464 N N . SER A 1 18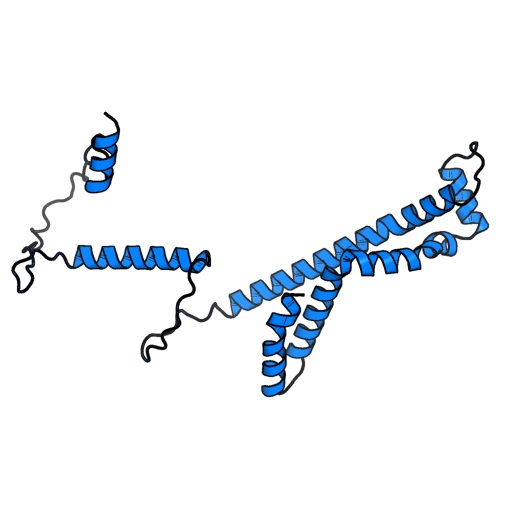9 ? 25.063 5.131 -0.014 1.00 66.00 189 SER A N 1
ATOM 1465 C CA . SER A 1 189 ? 26.363 4.704 0.496 1.00 66.00 189 SER A CA 1
ATOM 1466 C C . SER A 1 189 ? 27.436 4.718 -0.601 1.00 66.00 189 SER A C 1
ATOM 1468 O O . SER A 1 189 ? 27.229 4.281 -1.739 1.00 66.00 189 SER A O 1
ATOM 1470 N N . ASN A 1 190 ? 28.642 5.170 -0.242 1.00 58.31 190 ASN A N 1
ATOM 1471 C CA . ASN A 1 190 ? 29.860 5.091 -1.064 1.00 58.31 190 ASN A CA 1
ATOM 1472 C C . ASN A 1 190 ? 30.397 3.647 -1.151 1.00 58.31 190 ASN A C 1
ATOM 1474 O O . ASN A 1 190 ? 31.586 3.377 -0.990 1.00 58.31 190 ASN A O 1
ATOM 1478 N N . LEU A 1 191 ? 29.505 2.682 -1.363 1.00 59.84 191 LEU A N 1
ATOM 1479 C CA . LEU A 1 191 ? 29.852 1.280 -1.502 1.00 59.84 191 LEU A CA 1
ATOM 1480 C C . LEU A 1 191 ? 30.584 1.035 -2.827 1.00 59.84 191 LEU A C 1
ATOM 1482 O O . LEU A 1 191 ? 30.185 1.511 -3.893 1.00 59.84 191 LEU A O 1
ATOM 1486 N N . SER A 1 192 ? 31.667 0.259 -2.741 1.00 59.69 192 SER A N 1
ATOM 1487 C CA . SER A 1 192 ? 32.520 -0.112 -3.870 1.00 59.69 192 SER A CA 1
ATOM 1488 C C . SER A 1 192 ? 31.714 -0.709 -5.029 1.00 59.69 192 SER A C 1
ATOM 1490 O O . SER A 1 192 ? 30.774 -1.480 -4.843 1.00 59.69 192 SER A O 1
ATOM 1492 N N . ARG A 1 193 ? 32.130 -0.414 -6.265 1.00 58.31 193 ARG A N 1
ATOM 1493 C CA . ARG A 1 193 ? 31.484 -0.874 -7.511 1.00 58.31 193 ARG A CA 1
ATOM 1494 C C . ARG A 1 193 ? 31.203 -2.388 -7.525 1.00 58.31 193 ARG A C 1
ATOM 1496 O O . ARG A 1 193 ? 30.226 -2.823 -8.126 1.00 58.31 193 ARG A O 1
ATOM 1503 N N . LYS A 1 194 ? 32.032 -3.183 -6.832 1.00 64.12 194 LYS A N 1
ATOM 1504 C CA . LYS A 1 194 ? 31.888 -4.643 -6.707 1.00 64.12 194 LYS A CA 1
ATOM 1505 C C . LYS A 1 194 ? 30.689 -5.066 -5.844 1.00 64.12 194 LYS A C 1
ATOM 1507 O O . LYS A 1 194 ? 30.005 -6.017 -6.213 1.00 64.12 194 LYS A O 1
ATOM 1512 N N . SER A 1 195 ? 30.396 -4.368 -4.743 1.00 62.88 195 SER A N 1
ATOM 1513 C CA . SER A 1 195 ? 29.254 -4.703 -3.878 1.00 62.88 195 SER A CA 1
ATOM 1514 C C . SER A 1 195 ? 27.923 -4.285 -4.505 1.00 62.88 195 SER A C 1
ATOM 1516 O O . SER A 1 195 ? 26.965 -5.052 -4.449 1.00 62.88 195 SER A O 1
ATOM 1518 N N . ARG A 1 196 ? 27.883 -3.149 -5.219 1.00 61.72 196 ARG A N 1
ATOM 1519 C CA . ARG A 1 196 ? 26.700 -2.723 -5.994 1.00 61.72 196 ARG A CA 1
ATOM 1520 C C . ARG A 1 196 ? 26.287 -3.763 -7.044 1.00 61.72 196 ARG A C 1
ATOM 1522 O O . ARG A 1 196 ? 25.112 -4.093 -7.162 1.00 61.72 196 ARG A O 1
ATOM 1529 N N . VAL A 1 197 ? 27.250 -4.346 -7.762 1.00 65.75 197 VAL A N 1
ATOM 1530 C CA . VAL A 1 197 ? 26.979 -5.399 -8.762 1.00 65.75 197 VAL A CA 1
ATOM 1531 C C . VAL A 1 197 ? 26.503 -6.706 -8.114 1.00 65.75 197 VAL A C 1
ATOM 1533 O O . VAL A 1 197 ? 25.641 -7.384 -8.673 1.00 65.75 197 VAL A O 1
ATOM 1536 N N . ALA A 1 198 ? 27.018 -7.060 -6.933 1.00 70.25 198 ALA A N 1
ATOM 1537 C CA . ALA A 1 198 ? 26.571 -8.246 -6.200 1.00 70.25 198 ALA A CA 1
ATOM 1538 C C . ALA A 1 198 ? 25.112 -8.123 -5.721 1.00 70.25 198 ALA A C 1
ATOM 1540 O O . ALA A 1 198 ? 24.349 -9.083 -5.830 1.00 70.25 198 ALA A O 1
ATOM 1541 N N . ILE A 1 199 ? 24.713 -6.934 -5.258 1.00 67.19 199 ILE A N 1
ATOM 1542 C CA . ILE A 1 199 ? 23.338 -6.635 -4.829 1.00 67.19 199 ILE A CA 1
ATOM 1543 C C . ILE A 1 199 ? 22.386 -6.648 -6.033 1.00 67.19 199 ILE A C 1
ATOM 1545 O O . ILE A 1 199 ? 21.373 -7.348 -6.015 1.00 67.19 199 ILE A O 1
ATOM 1549 N N . LEU A 1 200 ? 22.757 -5.987 -7.134 1.00 65.06 200 LEU A N 1
ATOM 1550 C CA . LEU A 1 200 ? 21.956 -5.981 -8.365 1.00 65.06 200 LEU A CA 1
ATOM 1551 C C . LEU A 1 200 ? 21.779 -7.383 -8.972 1.00 65.06 200 LEU A C 1
ATOM 1553 O O . LEU A 1 200 ? 20.723 -7.675 -9.528 1.00 65.06 200 LEU A O 1
ATOM 1557 N N . ARG A 1 201 ? 22.764 -8.282 -8.823 1.00 68.94 201 ARG A N 1
ATOM 1558 C CA . ARG A 1 201 ? 22.628 -9.694 -9.229 1.00 68.94 201 ARG A CA 1
ATOM 1559 C C . ARG A 1 201 ? 21.608 -10.477 -8.399 1.00 68.94 201 ARG A C 1
ATOM 1561 O O . ARG A 1 201 ? 21.049 -11.441 -8.914 1.00 68.94 201 ARG A O 1
ATOM 1568 N N . ARG A 1 202 ? 21.364 -10.094 -7.141 1.00 65.31 202 ARG A N 1
ATOM 1569 C CA . ARG A 1 202 ? 20.377 -10.748 -6.260 1.00 65.31 202 ARG A CA 1
ATOM 1570 C C . ARG A 1 202 ? 18.971 -10.146 -6.367 1.00 65.31 202 ARG A C 1
ATOM 1572 O O . ARG A 1 202 ? 18.004 -10.841 -6.079 1.00 65.31 202 ARG A O 1
ATOM 1579 N N . LYS A 1 203 ? 18.839 -8.916 -6.874 1.00 59.22 203 LYS A N 1
ATOM 1580 C CA . LYS A 1 203 ? 17.562 -8.211 -7.095 1.00 59.22 203 LYS A CA 1
ATOM 1581 C C . LYS A 1 203 ? 16.464 -9.014 -7.834 1.00 59.22 203 LYS A C 1
ATOM 1583 O O . LYS A 1 203 ? 15.325 -8.968 -7.374 1.00 59.22 203 LYS A O 1
ATOM 1588 N N . PRO A 1 204 ? 16.733 -9.789 -8.911 1.00 59.41 204 PRO A N 1
ATOM 1589 C CA . PRO A 1 204 ? 15.675 -10.545 -9.594 1.00 59.41 204 PRO A CA 1
ATOM 1590 C C . PRO A 1 204 ? 15.128 -11.732 -8.788 1.00 59.41 204 PRO A C 1
ATOM 1592 O O . PRO A 1 204 ? 14.058 -12.231 -9.117 1.00 59.41 204 PRO A O 1
ATOM 1595 N N . TRP A 1 205 ? 15.839 -12.185 -7.752 1.00 57.22 205 TRP A N 1
ATOM 1596 C CA . TRP A 1 205 ? 15.366 -13.252 -6.866 1.00 57.22 205 TRP A CA 1
ATOM 1597 C C . TRP A 1 205 ? 14.429 -12.723 -5.781 1.00 57.22 205 TRP A C 1
ATOM 1599 O O . TRP A 1 205 ? 13.480 -13.400 -5.418 1.00 57.22 205 TRP A O 1
ATOM 1609 N N . ILE A 1 206 ? 14.664 -11.496 -5.312 1.00 56.84 206 ILE A N 1
ATOM 1610 C CA . ILE A 1 206 ? 13.886 -10.866 -4.235 1.00 56.84 206 ILE A CA 1
ATOM 1611 C C . ILE A 1 206 ? 12.520 -10.376 -4.739 1.00 56.84 206 ILE A C 1
ATOM 1613 O O . ILE A 1 206 ? 11.568 -10.376 -3.982 1.00 56.84 206 ILE A O 1
ATOM 1617 N N . ARG A 1 207 ? 12.401 -10.006 -6.023 1.00 51.16 207 ARG A N 1
ATOM 1618 C CA . ARG A 1 207 ? 11.129 -9.579 -6.647 1.00 51.16 207 ARG A CA 1
ATOM 1619 C C . ARG A 1 207 ? 10.201 -10.726 -7.079 1.00 51.16 207 ARG A C 1
ATOM 1621 O O . ARG A 1 207 ? 9.147 -10.452 -7.640 1.00 51.16 207 ARG A O 1
ATOM 1628 N N . LYS A 1 208 ? 10.648 -11.981 -6.953 1.00 50.75 208 LYS A N 1
ATOM 1629 C CA . LYS A 1 208 ? 9.893 -13.183 -7.356 1.00 50.75 208 LYS A CA 1
ATOM 1630 C C . LYS A 1 208 ? 9.354 -13.992 -6.172 1.00 50.75 208 LYS A C 1
ATOM 1632 O O . LYS A 1 208 ? 8.630 -14.954 -6.417 1.00 50.75 208 LYS A O 1
ATOM 1637 N N . LEU A 1 209 ? 9.757 -13.641 -4.952 1.00 44.59 209 LEU A N 1
ATOM 1638 C CA . LEU A 1 209 ? 9.061 -14.021 -3.725 1.00 44.59 209 LEU A CA 1
ATOM 1639 C C . LEU A 1 209 ? 7.995 -12.970 -3.440 1.00 44.59 209 LEU A C 1
ATOM 1641 O O . LEU A 1 209 ? 6.943 -13.396 -2.935 1.00 44.59 209 LEU A O 1
#

pLDDT: mean 73.43, std 13.4, range [41.59, 91.0]

Organism: NCBI:txid45133

Foldseek 3Di:
DVPVQVVCCVVVVDGPPDDPPPDPPPPPDDDPPPPPQDADPVRHGDDVVVVVVVVVVVVVVVVVCVVVVVDDPPPDPPPPDDDPPDPPPVNVVVVLVVVVVVLVVVVVVLVVVLVVCQLVVVVVVCPVPDDDPPPDDPVRVVVVCCVPQNPCCSRCVRVVVSVVVSCVVCVVSVLVVVVSVVVVVVVPDPDDPVVVVVVVVCVVVSVVD

Sequence (209 aa):
MGRDVFLTRLVLGRSSHESPEQLPPNRSTSAPQDQTPQYDERGHPVNPRARALGRALRDAQNDILAAVGVVERKRVHIAGFPLPPPKDPSVMKQVEAEDLSGTLVAIFGTLTRYAGTWWVGALQDRVLTYDYPLELSFWELVGAQLRSEGSAAFLFAGLPAQLISMIMNDGDLWASFIVSLVDDAVFRSNLSRKSRVAILRRKPWIRKL

Radius of gyration: 34.86 Å; chains: 1; bounding box: 63×35×100 Å